Protein AF-A0A8J8DDX5-F1 (afdb_monomer)

pLDDT: mean 72.65, std 16.4, range [27.31, 94.81]

Nearest PDB structures (foldseek):
  7a0g-assembly1_III  TM=1.470E-01  e=1.254E+00  Serratia marcescens
  7a0g-assembly1_DDD  TM=1.314E-01  e=1.254E+00  Serratia marcescens
  9g2k-assembly1_B  TM=1.824E-01  e=5.212E+00  Mycolicibacterium thermoresistibile ATCC 19527

Foldseek 3Di:
DDDDVVVLVLLLVLVVLVVVLVCLQPVDPVPPQSVVLSCLLPDPPNPHSQVSCVVSVRDCPVSVVVNVVSVVVPPDDDDADDQDDLVNLLVVQLVSCVVVVNPNLVSLQQSSLLSLLVNLLRNLVNQLRPPVQVVQQFAFLVVLVLVLLLLVLLLQLLVLLLVCLVVAVVVVRLDQRDLVSGDPVSSVSNVVRPPCVSVSSVSLSVCCNVVVAPSVRSSVSSVLSNVLSVLVNVLSCCQNVPVVQWDAGPDAPDPSRGIGRGSVSSVVSSVVSCVSSVNSSD

Sequence (282 aa):
MYVDDNVKKTIREALEKSIKIADKLIPDVSSVRHLDATSRAIANDAEDPFQILRNAGIDIEPELEEFRQFLAGISGKKIEPKKPKFPETKKAVEEELRKAGIPEEKVKVVAPRLATAVWLDKWFENAVKSYTYKKLGGVPLDEIKNLRNMILAKKHLLENAAKVMEEHWTRNNHVKIGERHVEGKMLPLVREHTPEMFEDLENIRKAVKEGKMSVEEALLRLHAELFVISKALESIGELTGTPEYLAPNPRPLGVSDRYVVTLDKVRKIHEKLRGTLRIYLR

Solvent-accessible surface area (backbone atoms only — not comparable to full-atom values): 15550 Å² total; per-residue (Å²): 133,83,80,54,68,66,59,54,52,50,51,50,56,46,50,57,48,27,48,56,43,53,49,44,54,49,78,46,90,84,38,65,64,37,54,50,27,40,51,47,30,71,36,99,79,45,91,54,32,66,60,40,25,45,76,58,74,34,78,51,65,70,53,50,49,58,46,49,58,53,56,65,73,65,73,80,83,88,88,88,76,71,88,70,48,61,72,61,38,24,52,54,41,36,52,52,37,50,75,69,68,46,55,69,78,53,34,58,52,49,21,61,51,51,19,51,47,52,37,52,54,46,42,46,51,31,54,68,66,29,67,67,28,60,75,45,56,11,45,48,42,53,60,53,49,50,53,45,50,39,42,49,28,50,40,54,54,49,55,41,46,46,50,50,40,65,73,28,33,75,73,76,41,80,71,85,73,53,74,92,67,47,57,79,88,50,41,66,50,26,60,74,60,41,60,66,52,48,57,44,51,48,46,43,50,50,34,37,76,70,69,76,38,52,63,66,56,53,44,50,56,49,52,52,42,44,49,55,40,50,54,49,46,54,51,48,44,51,58,75,70,38,74,89,41,52,41,73,32,84,75,53,89,47,88,76,36,48,33,13,31,28,45,67,56,54,46,54,44,40,57,59,48,44,61,61,42,41,68,71,76,71

Secondary structure (DSSP, 8-state):
-PPPHHHHHHHHHHHHHHHHHHHHH-S-TT-HHHHHHHHHHTSTT-S-HHHHHHHTT---HHHHHHHHHHHHHH-------PPPPHHHHHHHHHHHHHHTT--HHHHHHHHHHHHHHHHHHHHHHHHHH-HHHHHHTEEEHHHHHHHHHHHHHHHHHHHHHHHHHHHHGGGT--PPP-GGGS-TTTHHHHHHH-TTHHHHHHHHHHHHHTTSS-HHHHHHHHHHHHHHHHHHHHHHHHHHH-GGGEEE-SS-SSSTTSEEEEHHHHHHHHHHHHHHHHHHH-

Structure (mmCIF, N/CA/C/O backbone):
data_AF-A0A8J8DDX5-F1
#
_entry.id   AF-A0A8J8DDX5-F1
#
loop_
_atom_site.group_PDB
_atom_site.id
_atom_site.type_symbol
_atom_site.label_atom_id
_atom_site.label_alt_id
_atom_site.label_comp_id
_atom_site.label_asym_id
_atom_site.label_entity_id
_atom_site.label_seq_id
_atom_site.pdbx_PDB_ins_code
_atom_site.Cartn_x
_atom_site.Cartn_y
_atom_site.Cartn_z
_atom_site.occupancy
_atom_site.B_iso_or_equiv
_atom_site.auth_seq_id
_atom_site.auth_comp_id
_atom_site.auth_asym_id
_atom_site.auth_atom_id
_atom_site.pdbx_PDB_model_num
ATOM 1 N N . MET A 1 1 ? -17.069 14.668 -16.816 1.00 28.38 1 MET A N 1
ATOM 2 C CA . MET A 1 1 ? -17.035 13.351 -17.489 1.00 28.38 1 MET A CA 1
ATOM 3 C C . MET A 1 1 ? -17.845 12.407 -16.627 1.00 28.38 1 MET A C 1
ATOM 5 O O . MET A 1 1 ? -17.449 12.177 -15.493 1.00 28.38 1 MET A O 1
ATOM 9 N N . TYR A 1 2 ? -19.010 11.973 -17.105 1.00 29.47 2 TYR A N 1
ATOM 10 C CA . TYR A 1 2 ? -19.829 10.986 -16.404 1.00 29.47 2 TYR A CA 1
ATOM 11 C C . TYR A 1 2 ? -19.065 9.659 -16.375 1.00 29.47 2 TYR A C 1
ATOM 13 O O . TYR A 1 2 ? -18.591 9.204 -17.414 1.00 29.47 2 TYR A O 1
ATOM 21 N N . VAL A 1 3 ? -18.897 9.074 -15.186 1.00 32.72 3 VAL A N 1
ATOM 22 C CA . VAL A 1 3 ? -18.471 7.674 -15.068 1.00 32.72 3 VAL A CA 1
ATOM 23 C C . VAL A 1 3 ? -19.576 6.836 -15.705 1.00 32.72 3 VAL A C 1
ATOM 25 O O . VAL A 1 3 ? -20.740 6.983 -15.328 1.00 32.72 3 VAL A O 1
ATOM 28 N N . ASP A 1 4 ? -19.195 6.032 -16.692 1.00 41.31 4 ASP A N 1
ATOM 29 C CA . ASP A 1 4 ? -20.057 5.123 -17.446 1.00 41.31 4 ASP A CA 1
ATOM 30 C C . ASP A 1 4 ? -20.833 4.198 -16.484 1.00 41.31 4 ASP A C 1
ATOM 32 O O . ASP A 1 4 ? -20.248 3.613 -15.567 1.00 41.31 4 ASP A O 1
ATOM 36 N N . ASP A 1 5 ? -22.154 4.086 -16.649 1.00 42.44 5 ASP A N 1
ATOM 37 C CA . ASP A 1 5 ? -23.018 3.281 -15.775 1.00 42.44 5 ASP A CA 1
ATOM 38 C C . ASP A 1 5 ? -22.686 1.779 -15.830 1.00 42.44 5 ASP A C 1
ATOM 40 O O . ASP A 1 5 ? -22.890 1.072 -14.839 1.00 42.44 5 ASP A O 1
ATOM 44 N N . ASN A 1 6 ? -22.063 1.298 -16.913 1.00 42.50 6 ASN A N 1
ATOM 45 C CA . ASN A 1 6 ? -21.529 -0.063 -16.974 1.00 42.50 6 ASN A CA 1
ATOM 46 C C . ASN A 1 6 ? -20.289 -0.237 -16.098 1.00 42.50 6 ASN A C 1
ATOM 48 O O . ASN A 1 6 ? -20.124 -1.292 -15.487 1.00 42.50 6 ASN A O 1
ATOM 52 N N . VAL A 1 7 ? -19.439 0.787 -15.975 1.00 39.94 7 VAL A N 1
ATOM 53 C CA . VAL A 1 7 ? -18.283 0.751 -15.064 1.00 39.94 7 VAL A CA 1
ATOM 54 C C . VAL A 1 7 ? -18.766 0.709 -13.614 1.00 39.94 7 VAL A C 1
ATOM 56 O O . VAL A 1 7 ? -18.248 -0.073 -12.822 1.00 39.94 7 VAL A O 1
ATOM 59 N N . LYS A 1 8 ? -19.818 1.464 -13.279 1.00 44.00 8 LYS A N 1
ATOM 60 C CA . LYS A 1 8 ? -20.440 1.447 -11.942 1.00 44.00 8 LYS A CA 1
ATOM 61 C C . LYS A 1 8 ? -21.061 0.093 -11.606 1.00 44.00 8 LYS A C 1
ATOM 63 O O . LYS A 1 8 ? -20.859 -0.419 -10.507 1.00 44.00 8 LYS A O 1
ATOM 68 N N . LYS A 1 9 ? -21.791 -0.503 -12.554 1.00 48.00 9 LYS A N 1
ATOM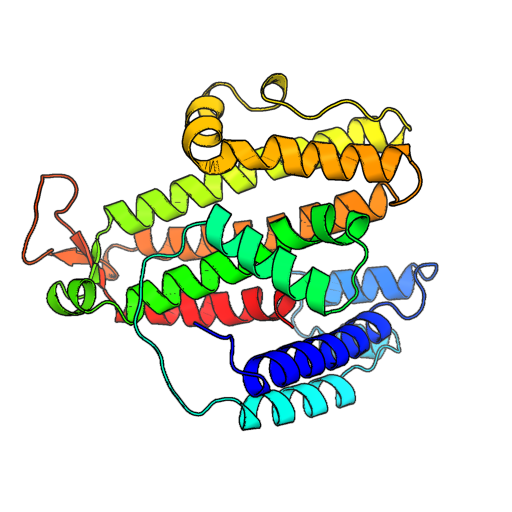 69 C CA . LYS A 1 9 ? -22.387 -1.835 -12.389 1.00 48.00 9 LYS A CA 1
ATOM 70 C C . LYS A 1 9 ? -21.311 -2.912 -12.229 1.00 48.00 9 LYS A C 1
ATOM 72 O O . LYS A 1 9 ? -21.400 -3.728 -11.322 1.00 48.00 9 LYS A O 1
ATOM 77 N N . THR A 1 10 ? -20.245 -2.826 -13.021 1.00 44.69 10 THR A N 1
ATOM 78 C CA . THR A 1 10 ? -19.091 -3.732 -12.950 1.00 44.69 10 THR A CA 1
ATOM 79 C C . THR A 1 10 ? -18.351 -3.624 -11.615 1.00 44.69 10 THR A C 1
ATOM 81 O O . THR A 1 10 ? -17.971 -4.636 -11.039 1.00 44.69 10 THR A O 1
ATOM 84 N N . ILE A 1 11 ? -18.159 -2.415 -11.080 1.00 43.62 11 ILE A N 1
ATOM 85 C CA . ILE A 1 11 ? -17.517 -2.224 -9.771 1.00 43.62 11 ILE A CA 1
ATOM 86 C C . ILE A 1 11 ? -18.402 -2.774 -8.646 1.00 43.62 11 ILE A C 1
ATOM 88 O O . ILE A 1 11 ? -17.895 -3.444 -7.749 1.00 43.62 11 ILE A O 1
ATOM 92 N N . ARG A 1 12 ? -19.720 -2.548 -8.702 1.00 48.06 12 ARG A N 1
ATOM 93 C CA . ARG A 1 12 ? -20.665 -3.100 -7.721 1.00 48.06 12 ARG A CA 1
ATOM 94 C C . ARG A 1 12 ? -20.684 -4.632 -7.745 1.00 48.06 12 ARG A C 1
ATOM 96 O O . ARG A 1 12 ? -20.537 -5.246 -6.697 1.00 48.06 12 ARG A O 1
ATOM 103 N N . GLU A 1 13 ? -20.791 -5.241 -8.924 1.00 52.44 13 GLU A N 1
ATOM 104 C CA . GLU A 1 13 ? -20.796 -6.704 -9.074 1.00 52.44 13 GLU A CA 1
ATOM 105 C C . GLU A 1 13 ? -19.441 -7.331 -8.692 1.00 52.44 13 GLU A C 1
ATOM 107 O O . GLU A 1 13 ? -19.408 -8.441 -8.162 1.00 52.44 13 GLU A O 1
ATOM 112 N N . ALA A 1 14 ? -18.325 -6.613 -8.886 1.00 49.72 14 ALA A N 1
ATOM 113 C CA . ALA A 1 14 ? -17.009 -7.037 -8.407 1.00 49.72 14 ALA A CA 1
ATOM 114 C C . ALA A 1 14 ? -16.943 -7.074 -6.874 1.00 49.72 14 ALA A C 1
ATOM 116 O O . ALA A 1 14 ? -16.511 -8.079 -6.313 1.00 49.72 14 ALA A O 1
ATOM 117 N N . LEU A 1 15 ? -17.402 -5.999 -6.221 1.00 45.94 15 LEU A N 1
ATOM 118 C CA . LEU A 1 15 ? -17.420 -5.862 -4.762 1.00 45.94 15 LEU A CA 1
ATOM 119 C C . LEU A 1 15 ? -18.362 -6.874 -4.099 1.00 45.94 15 LEU A C 1
ATOM 121 O O . LEU A 1 15 ? -18.036 -7.454 -3.072 1.00 45.94 15 LEU A O 1
ATOM 125 N N . GLU A 1 16 ? -19.529 -7.127 -4.686 1.00 59.12 16 GLU A N 1
ATOM 126 C CA . GLU A 1 16 ? -20.459 -8.132 -4.161 1.00 59.12 16 GLU A CA 1
ATOM 127 C C . GLU A 1 16 ? -19.871 -9.547 -4.232 1.00 59.12 16 GLU A C 1
ATOM 129 O O . GLU A 1 16 ? -20.043 -10.341 -3.306 1.00 59.12 16 GLU A O 1
ATOM 134 N N . LYS A 1 17 ? -19.149 -9.876 -5.308 1.00 59.16 17 LYS A N 1
ATOM 135 C CA . LYS A 1 17 ? -18.510 -11.190 -5.459 1.00 59.16 17 LYS A CA 1
ATOM 136 C C . LYS A 1 17 ? -17.306 -11.365 -4.536 1.00 59.16 17 LYS A C 1
ATOM 138 O O . LYS A 1 17 ? -17.066 -12.478 -4.079 1.00 59.16 17 LYS A O 1
ATOM 143 N N . SER A 1 18 ? -16.574 -10.301 -4.223 1.00 48.16 18 SER A N 1
ATOM 144 C CA . SER A 1 18 ? -15.456 -10.389 -3.288 1.00 48.16 18 SER A CA 1
ATOM 145 C C . SER A 1 18 ? -15.864 -10.417 -1.826 1.00 48.16 18 SER A C 1
ATOM 147 O O . SER A 1 18 ? -15.253 -11.148 -1.050 1.00 48.16 18 SER A O 1
ATOM 149 N N . ILE A 1 19 ? -16.944 -9.722 -1.461 1.00 56.84 19 ILE A N 1
ATOM 150 C CA . ILE A 1 19 ? -17.540 -9.835 -0.126 1.00 56.84 19 ILE A CA 1
ATOM 151 C C . ILE A 1 19 ? -17.931 -11.292 0.159 1.00 56.84 19 ILE A C 1
ATOM 153 O O . ILE A 1 19 ? -17.585 -11.810 1.213 1.00 56.84 19 ILE A O 1
ATOM 157 N N . LYS A 1 20 ? -18.514 -12.009 -0.812 1.00 68.62 20 LYS A N 1
ATOM 158 C CA . LYS A 1 20 ? -18.819 -13.446 -0.663 1.00 68.62 20 LYS A CA 1
ATOM 159 C C . LYS A 1 20 ? -17.582 -14.310 -0.391 1.00 68.62 20 LYS A C 1
ATOM 161 O O . LYS A 1 20 ? -17.656 -15.260 0.384 1.00 68.62 20 LYS A O 1
ATOM 166 N N . ILE A 1 21 ? -16.447 -13.988 -1.014 1.00 66.06 21 ILE A N 1
ATOM 167 C CA . ILE A 1 21 ? -15.178 -14.692 -0.775 1.00 66.06 21 ILE A CA 1
ATOM 168 C C . ILE A 1 21 ? -14.664 -14.379 0.638 1.00 66.06 21 ILE A C 1
ATOM 170 O O . ILE A 1 21 ? -14.248 -15.289 1.351 1.00 66.06 21 ILE A O 1
ATOM 174 N N . ALA A 1 22 ? -14.723 -13.114 1.062 1.00 58.97 22 ALA A N 1
ATOM 175 C CA . ALA A 1 22 ? -14.304 -12.689 2.397 1.00 58.97 22 ALA A CA 1
ATOM 176 C C . ALA A 1 22 ? -15.163 -13.316 3.510 1.00 58.97 22 ALA A C 1
ATOM 178 O O . ALA A 1 22 ? -14.615 -13.807 4.497 1.00 58.97 22 ALA A O 1
ATOM 179 N N . ASP A 1 23 ? -16.481 -13.381 3.318 1.00 71.00 23 ASP A N 1
ATOM 180 C CA . ASP A 1 23 ? -17.416 -14.009 4.258 1.00 71.00 23 ASP A CA 1
ATOM 181 C C . ASP A 1 23 ? -17.150 -15.517 4.400 1.00 71.00 23 ASP A C 1
ATOM 183 O O . ASP A 1 23 ? -17.237 -16.074 5.493 1.00 71.00 23 ASP A O 1
ATOM 187 N N . LYS A 1 24 ? -16.755 -16.191 3.311 1.00 72.44 24 LYS A N 1
ATOM 188 C CA . LYS A 1 24 ? -16.343 -17.602 3.350 1.00 72.44 24 LYS A CA 1
ATOM 189 C C . LYS A 1 24 ? -14.977 -17.811 3.998 1.00 72.44 24 LYS A C 1
ATOM 191 O O . LYS A 1 24 ? -14.776 -18.839 4.633 1.00 72.44 24 LYS A O 1
ATOM 196 N N . LEU A 1 25 ? -14.045 -16.870 3.840 1.00 66.31 25 LEU A N 1
ATOM 197 C CA . LEU A 1 25 ? -12.713 -16.941 4.450 1.00 66.31 25 LEU A CA 1
ATOM 198 C C . LEU A 1 25 ? -12.761 -16.826 5.975 1.00 66.31 25 LEU A C 1
ATOM 200 O O . LEU A 1 25 ? -11.872 -17.334 6.654 1.00 66.31 25 LEU A O 1
ATOM 204 N N . ILE A 1 26 ? -13.774 -16.164 6.530 1.00 65.00 26 ILE A N 1
ATOM 205 C CA . ILE A 1 26 ? -13.939 -16.030 7.979 1.00 65.00 26 ILE A CA 1
ATOM 206 C C . ILE A 1 26 ? -15.410 -16.286 8.327 1.00 65.00 26 ILE A C 1
ATOM 208 O O . ILE A 1 26 ? -16.142 -15.358 8.667 1.00 65.00 26 ILE A O 1
ATOM 212 N N . PRO A 1 27 ? -15.856 -17.553 8.257 1.00 59.31 27 PRO A N 1
ATOM 213 C CA . PRO A 1 27 ? -17.265 -17.892 8.435 1.00 59.31 27 PRO A CA 1
ATOM 214 C C . PRO A 1 27 ? -17.721 -17.715 9.890 1.00 59.31 27 PRO A C 1
ATOM 216 O O . PRO A 1 27 ? -18.907 -17.546 10.153 1.00 59.31 27 PRO A O 1
ATOM 219 N N . ASP A 1 28 ? -16.776 -17.736 10.837 1.00 64.06 28 ASP A N 1
ATOM 220 C CA . ASP A 1 28 ? -17.011 -17.441 12.247 1.00 64.06 28 ASP A CA 1
ATOM 221 C C . ASP A 1 28 ? -15.745 -16.842 12.877 1.00 64.06 28 ASP A C 1
ATOM 223 O O . ASP A 1 28 ? -14.724 -17.519 13.022 1.00 64.06 28 ASP A O 1
ATOM 227 N N . VAL A 1 29 ? -15.829 -15.568 13.266 1.00 56.84 29 VAL A N 1
ATOM 228 C CA . VAL A 1 29 ? -14.748 -14.803 13.912 1.00 56.84 29 VAL A CA 1
ATOM 229 C C . VAL A 1 29 ? -14.414 -15.292 15.325 1.00 56.84 29 VAL A C 1
ATOM 231 O O . VAL A 1 29 ? -13.373 -14.926 15.862 1.00 56.84 29 VAL A O 1
ATOM 234 N N . SER A 1 30 ? -15.265 -16.118 15.938 1.00 52.06 30 SER A N 1
ATOM 235 C CA . SER A 1 30 ? -14.991 -16.738 17.240 1.00 52.06 30 SER A CA 1
ATOM 236 C C . SER A 1 30 ? -14.181 -18.037 17.123 1.00 52.06 30 SER A C 1
ATOM 238 O O . SER A 1 30 ? -13.588 -18.502 18.100 1.00 52.06 30 SER A O 1
ATOM 240 N N . SER A 1 31 ? -14.080 -18.600 15.914 1.00 62.03 31 SER A N 1
ATOM 241 C CA . SER A 1 31 ? -13.293 -19.799 15.644 1.00 62.03 31 SER A CA 1
ATOM 242 C C . SER A 1 31 ? -11.831 -19.438 15.399 1.00 62.03 31 SER A C 1
ATOM 244 O O . SER A 1 31 ? -11.416 -19.100 14.287 1.00 62.03 31 SER A O 1
ATOM 246 N N . VAL A 1 32 ? -11.016 -19.599 16.444 1.00 65.94 32 VAL A N 1
ATOM 247 C CA . VAL A 1 32 ? -9.548 -19.483 16.370 1.00 65.94 32 VAL A CA 1
ATOM 248 C C . VAL A 1 32 ? -8.977 -20.366 15.254 1.00 65.94 32 VAL A C 1
ATOM 250 O O . VAL A 1 32 ? -8.030 -19.973 14.583 1.00 65.94 32 VAL A O 1
ATOM 253 N N . ARG A 1 33 ? -9.596 -21.527 14.993 1.00 71.06 33 ARG A N 1
ATOM 254 C CA . ARG A 1 33 ? -9.205 -22.439 13.909 1.00 71.06 33 ARG A CA 1
ATOM 255 C C . ARG A 1 33 ? -9.393 -21.817 12.523 1.00 71.06 33 ARG A C 1
ATOM 257 O O . ARG A 1 33 ? -8.523 -21.992 11.677 1.00 71.06 33 ARG A O 1
ATOM 264 N N . HIS A 1 34 ? -10.503 -21.120 12.280 1.00 70.75 34 HIS A N 1
ATOM 265 C CA . HIS A 1 34 ? -10.753 -20.475 10.986 1.00 70.75 34 HIS A CA 1
ATOM 266 C C . HIS A 1 34 ? -9.845 -19.259 10.790 1.00 70.75 34 HIS A C 1
ATOM 268 O O . HIS A 1 34 ? -9.289 -19.083 9.712 1.00 70.75 34 HIS A O 1
ATOM 274 N N . LEU A 1 35 ? -9.616 -18.470 11.842 1.00 62.75 35 LEU A N 1
ATOM 275 C CA . LEU A 1 35 ? -8.709 -17.322 11.786 1.00 62.75 35 LEU A CA 1
ATOM 276 C C . LEU A 1 35 ? -7.248 -17.734 11.565 1.00 62.75 35 LEU A C 1
ATOM 278 O O . LEU A 1 35 ? -6.566 -17.126 10.745 1.00 62.75 35 LEU A O 1
ATOM 282 N N . ASP A 1 36 ? -6.775 -18.776 12.250 1.00 67.25 36 ASP A N 1
ATOM 283 C CA . ASP A 1 36 ? -5.420 -19.310 12.078 1.00 67.25 36 ASP A CA 1
ATOM 284 C C . ASP A 1 36 ? -5.235 -19.933 10.687 1.00 67.25 36 ASP A C 1
ATOM 286 O O . ASP A 1 36 ? -4.246 -19.656 10.014 1.00 67.25 36 ASP A O 1
ATOM 290 N N . ALA A 1 37 ? -6.214 -20.702 10.200 1.00 68.81 37 ALA A N 1
ATOM 291 C CA . ALA A 1 37 ? -6.166 -21.266 8.853 1.00 68.81 37 ALA A CA 1
ATOM 292 C C . ALA A 1 37 ? -6.153 -20.183 7.769 1.00 68.81 37 ALA A C 1
ATOM 294 O O . ALA A 1 37 ? -5.344 -20.251 6.848 1.00 68.81 37 ALA A O 1
ATOM 295 N N . THR A 1 38 ? -6.990 -19.156 7.903 1.00 68.94 38 THR A N 1
ATOM 296 C CA . THR A 1 38 ? -7.021 -18.030 6.967 1.00 68.94 38 THR A CA 1
ATOM 297 C C . THR A 1 38 ? -5.738 -17.213 7.038 1.00 68.94 38 THR A C 1
ATOM 299 O O . THR A 1 38 ? -5.175 -16.907 5.993 1.00 68.94 38 THR A O 1
ATOM 302 N N . SER A 1 39 ? -5.214 -16.947 8.239 1.00 64.62 39 SER A N 1
ATOM 303 C CA . SER A 1 39 ? -3.924 -16.276 8.455 1.00 64.62 39 SER A CA 1
ATOM 304 C C . SER A 1 39 ? -2.757 -17.037 7.816 1.00 64.62 39 SER A C 1
ATOM 306 O O . SER A 1 39 ? -1.933 -16.445 7.123 1.00 64.62 39 SER A O 1
ATOM 308 N N . ARG A 1 40 ? -2.714 -18.365 7.973 1.00 65.25 40 ARG A N 1
ATOM 309 C CA . ARG A 1 40 ? -1.698 -19.217 7.341 1.00 65.25 40 ARG A CA 1
ATOM 310 C C . ARG A 1 40 ? -1.871 -19.298 5.835 1.00 65.25 40 ARG A C 1
ATOM 312 O O . ARG A 1 40 ? -0.881 -19.259 5.128 1.00 65.25 40 ARG A O 1
ATOM 319 N N . ALA A 1 41 ? -3.099 -19.374 5.331 1.00 64.44 41 ALA A N 1
ATOM 320 C CA . ALA A 1 41 ? -3.353 -19.413 3.894 1.00 64.44 41 ALA A CA 1
ATOM 321 C C . ALA A 1 41 ? -2.944 -18.109 3.188 1.00 64.44 41 ALA A C 1
ATOM 323 O O . ALA A 1 41 ? -2.523 -18.142 2.036 1.00 64.44 41 ALA A O 1
ATOM 324 N N . ILE A 1 42 ? -3.037 -16.962 3.869 1.00 58.16 42 ILE A N 1
ATOM 325 C CA . ILE A 1 42 ? -2.587 -15.662 3.341 1.00 58.16 42 ILE A CA 1
ATOM 326 C C . ILE A 1 42 ? -1.131 -15.330 3.709 1.00 58.16 42 ILE A C 1
ATOM 328 O O . ILE A 1 42 ? -0.614 -14.300 3.265 1.00 58.16 42 ILE A O 1
ATOM 332 N N . ALA A 1 43 ? -0.469 -16.176 4.507 1.00 59.19 43 ALA A N 1
ATOM 333 C CA . ALA A 1 43 ? 0.928 -16.008 4.877 1.00 59.19 43 ALA A CA 1
ATOM 334 C C . ALA A 1 43 ? 1.841 -16.180 3.657 1.00 59.19 43 ALA A C 1
ATOM 336 O O . ALA A 1 43 ? 1.561 -16.905 2.704 1.00 59.19 43 ALA A O 1
ATOM 337 N N . ASN A 1 44 ? 2.955 -15.455 3.681 1.00 37.88 44 ASN A N 1
ATOM 338 C CA . ASN A 1 44 ? 3.813 -15.229 2.520 1.00 37.88 44 ASN A CA 1
ATOM 339 C C . ASN A 1 44 ? 4.674 -16.456 2.126 1.00 37.88 44 ASN A C 1
ATOM 341 O O . ASN A 1 44 ? 5.422 -16.385 1.153 1.00 37.88 44 ASN A O 1
ATOM 345 N N . ASP A 1 45 ? 4.581 -17.543 2.888 1.00 53.47 45 ASP A N 1
ATOM 346 C CA . ASP A 1 45 ? 5.289 -18.821 2.763 1.00 53.47 45 ASP A CA 1
ATOM 347 C C . ASP A 1 45 ? 4.339 -20.025 2.603 1.00 53.47 45 ASP A C 1
ATOM 349 O O . ASP A 1 45 ? 4.784 -21.172 2.604 1.00 53.47 45 ASP A O 1
ATOM 353 N N . ALA A 1 46 ? 3.035 -19.787 2.438 1.00 60.31 46 ALA A N 1
ATOM 354 C CA . ALA A 1 46 ? 2.064 -20.850 2.225 1.00 60.31 46 ALA A CA 1
ATOM 355 C C . ALA A 1 46 ? 2.280 -21.536 0.866 1.00 60.31 46 ALA A C 1
ATOM 357 O O . ALA A 1 46 ? 1.989 -20.959 -0.182 1.00 60.31 46 ALA A O 1
ATOM 358 N N . GLU A 1 47 ? 2.765 -22.782 0.887 1.00 62.53 47 GLU A N 1
ATOM 359 C CA . GLU A 1 47 ? 2.972 -23.588 -0.326 1.00 62.53 47 GLU A CA 1
ATOM 360 C C . GLU A 1 47 ? 1.656 -23.889 -1.060 1.00 62.53 47 GLU A C 1
ATOM 362 O O . GLU A 1 47 ? 1.607 -23.805 -2.286 1.00 62.53 47 GLU A O 1
ATOM 367 N N . ASP A 1 48 ? 0.578 -24.183 -0.319 1.00 78.44 48 ASP A N 1
ATOM 368 C CA . ASP A 1 48 ? -0.770 -24.348 -0.875 1.00 78.44 48 ASP A CA 1
ATOM 369 C C . ASP A 1 48 ? -1.851 -23.723 0.036 1.00 78.44 48 ASP A C 1
ATOM 371 O O . ASP A 1 48 ? -2.428 -24.387 0.909 1.00 78.44 48 ASP A O 1
ATOM 375 N N . PRO A 1 49 ? -2.165 -22.434 -0.184 1.00 71.81 49 PRO A N 1
ATOM 376 C CA . PRO A 1 49 ? -3.231 -21.714 0.508 1.00 71.81 49 PRO A CA 1
ATOM 377 C C . PRO A 1 49 ? -4.598 -22.404 0.449 1.00 71.81 49 PRO A C 1
ATOM 379 O O . PRO A 1 49 ? -5.356 -22.364 1.417 1.00 71.81 49 PRO A O 1
ATOM 382 N N . PHE A 1 50 ? -4.933 -23.052 -0.671 1.00 75.31 50 PHE A N 1
ATOM 383 C CA . PHE A 1 50 ? -6.245 -23.672 -0.870 1.00 75.31 50 PHE A CA 1
ATOM 384 C C . PHE A 1 50 ? -6.377 -24.965 -0.085 1.00 75.31 50 PHE A C 1
ATOM 386 O O . PHE A 1 50 ? -7.441 -25.265 0.457 1.00 75.31 50 PHE A O 1
ATOM 393 N N . GLN A 1 51 ? -5.293 -25.728 0.018 1.00 77.69 51 GLN A N 1
ATOM 394 C CA . GLN A 1 51 ? -5.269 -26.906 0.869 1.00 77.69 51 GLN A CA 1
ATOM 395 C C . GLN A 1 51 ? -5.393 -26.537 2.354 1.00 77.69 51 GLN A C 1
ATOM 397 O O . GLN A 1 51 ? -6.140 -27.193 3.080 1.00 77.69 51 GLN A O 1
ATOM 402 N N . ILE A 1 52 ? -4.751 -25.450 2.794 1.00 78.88 52 ILE A N 1
ATOM 403 C CA . ILE A 1 52 ? -4.868 -24.940 4.171 1.00 78.88 52 ILE A CA 1
ATOM 404 C C . ILE A 1 52 ? -6.322 -24.556 4.500 1.00 78.88 52 ILE A C 1
ATOM 406 O O . ILE A 1 52 ? -6.838 -24.962 5.544 1.00 78.88 52 ILE A O 1
ATOM 410 N N . LEU A 1 53 ? -7.002 -23.840 3.599 1.00 78.44 53 LEU A N 1
ATOM 411 C CA . LEU A 1 53 ? -8.403 -23.437 3.775 1.00 78.44 53 LEU A CA 1
ATOM 412 C C . LEU A 1 53 ? -9.358 -24.642 3.762 1.00 78.44 53 LEU A C 1
ATOM 414 O O . LEU A 1 53 ? -10.173 -24.788 4.676 1.00 78.44 53 LEU A O 1
ATOM 418 N N . ARG A 1 54 ? -9.199 -25.577 2.814 1.00 83.38 54 ARG A N 1
ATOM 419 C CA . ARG A 1 54 ? -10.027 -26.796 2.743 1.00 83.38 54 ARG A CA 1
ATOM 420 C C . ARG A 1 54 ? -9.888 -27.670 3.990 1.00 83.38 54 ARG A C 1
ATOM 422 O O . ARG A 1 54 ? -10.889 -28.171 4.498 1.00 83.38 54 ARG A O 1
ATOM 429 N N . ASN A 1 55 ? -8.683 -27.784 4.551 1.00 81.62 55 ASN A N 1
ATOM 430 C CA . ASN A 1 55 ? -8.442 -28.508 5.809 1.00 81.62 55 ASN A CA 1
ATOM 431 C C . ASN A 1 55 ? -9.151 -27.866 7.020 1.00 81.62 55 ASN A C 1
ATOM 433 O O . ASN A 1 55 ? -9.415 -28.525 8.034 1.00 81.62 55 ASN A O 1
ATOM 437 N N . ALA A 1 56 ? -9.478 -26.579 6.926 1.00 77.94 56 ALA A N 1
ATOM 438 C CA . ALA A 1 56 ? -10.267 -25.854 7.913 1.00 77.94 56 ALA A CA 1
ATOM 439 C C . ALA A 1 56 ? -11.776 -25.856 7.615 1.00 77.94 56 ALA A C 1
ATOM 441 O O . ALA A 1 56 ? -12.525 -25.238 8.361 1.00 77.94 56 ALA A O 1
ATOM 442 N N . GLY A 1 57 ? -12.229 -26.567 6.575 1.00 79.88 57 GLY A N 1
ATOM 443 C CA . GLY A 1 57 ? -13.630 -26.577 6.142 1.00 79.88 57 GLY A CA 1
ATOM 444 C C . GLY A 1 57 ? -14.045 -25.320 5.373 1.00 79.88 57 GLY A C 1
ATOM 445 O O . GLY A 1 57 ? -15.235 -25.096 5.168 1.00 79.88 57 GLY A O 1
ATOM 446 N N . ILE A 1 58 ? -13.077 -24.503 4.952 1.00 77.62 58 ILE A N 1
ATOM 447 C CA . ILE A 1 58 ? -13.294 -23.280 4.187 1.00 77.62 58 ILE A CA 1
ATOM 448 C C . ILE A 1 58 ? -13.097 -23.608 2.707 1.00 77.62 58 ILE A C 1
ATOM 450 O O . ILE A 1 58 ? -11.971 -23.769 2.236 1.00 77.62 58 ILE A O 1
ATOM 454 N N . ASP A 1 59 ? -14.204 -23.713 1.976 1.00 83.12 59 ASP A N 1
ATOM 455 C CA . ASP A 1 59 ? -14.197 -23.839 0.520 1.00 83.12 59 ASP A CA 1
ATOM 456 C C . ASP A 1 59 ? -14.674 -22.534 -0.132 1.00 83.12 59 ASP A C 1
ATOM 458 O O . ASP A 1 59 ? -15.803 -22.078 0.097 1.00 83.12 59 ASP A O 1
ATOM 462 N N . ILE A 1 60 ? -13.768 -21.940 -0.910 1.00 71.25 60 ILE A N 1
ATOM 463 C CA . ILE A 1 60 ? -13.934 -20.683 -1.656 1.00 71.25 60 ILE A CA 1
ATOM 464 C C . ILE A 1 60 ? -13.739 -20.875 -3.164 1.00 71.25 60 ILE A C 1
ATOM 466 O O . ILE A 1 60 ? -13.756 -19.907 -3.925 1.00 71.25 60 ILE A O 1
ATOM 470 N N . GLU A 1 61 ? -13.453 -22.102 -3.601 1.00 74.06 61 GLU A N 1
ATOM 471 C CA . GLU A 1 61 ? -13.114 -22.414 -4.988 1.00 74.06 61 GLU A CA 1
ATOM 472 C C . GLU A 1 61 ? -14.274 -22.095 -5.958 1.00 74.06 61 GLU A C 1
ATOM 474 O O . GLU A 1 61 ? -14.008 -21.481 -6.998 1.00 74.06 61 GLU A O 1
ATOM 479 N N . PRO A 1 62 ? -15.554 -22.361 -5.611 1.00 73.06 62 PRO A N 1
ATOM 480 C CA . PRO A 1 62 ? -16.700 -21.954 -6.427 1.00 73.06 62 PRO A CA 1
ATOM 481 C C . PRO A 1 62 ? -16.844 -20.431 -6.574 1.00 73.06 62 PRO A C 1
ATOM 483 O O . PRO A 1 62 ? -17.028 -19.930 -7.684 1.00 73.06 62 PRO A O 1
ATOM 486 N N . GLU A 1 63 ? -16.722 -19.674 -5.481 1.00 72.19 63 GLU A N 1
ATOM 487 C CA . GLU A 1 63 ? -16.846 -18.211 -5.486 1.00 72.19 63 GLU A CA 1
ATOM 488 C C . GLU A 1 63 ? -15.687 -17.549 -6.241 1.00 72.19 63 GLU A C 1
ATOM 490 O O . GLU A 1 63 ? -15.866 -16.550 -6.944 1.00 72.19 63 GLU A O 1
ATOM 495 N N . LEU A 1 64 ? -14.491 -18.134 -6.152 1.00 55.34 64 LEU A N 1
ATOM 496 C CA . LEU A 1 64 ? -13.334 -17.696 -6.923 1.00 55.34 64 LEU A CA 1
ATOM 497 C C . LEU A 1 64 ? -13.489 -17.963 -8.418 1.00 55.34 64 LEU A C 1
ATOM 499 O O . LEU A 1 64 ? -13.047 -17.133 -9.215 1.00 55.34 64 LEU A O 1
ATOM 503 N N . GLU A 1 65 ? -14.090 -19.083 -8.812 1.00 62.97 65 GLU A N 1
ATOM 504 C CA . GLU A 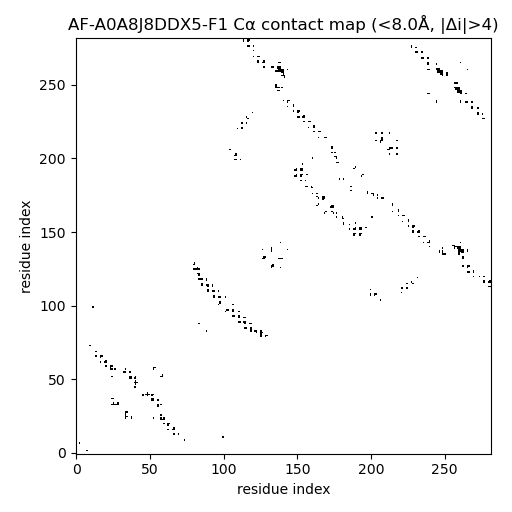1 65 ? -14.348 -19.397 -10.218 1.00 62.97 65 GLU A CA 1
ATOM 505 C C . GLU A 1 65 ? -15.438 -18.484 -10.807 1.00 62.97 65 GLU A C 1
ATOM 507 O O . GLU A 1 65 ? -15.248 -17.903 -11.879 1.00 62.97 65 GLU A O 1
ATOM 512 N N . GLU A 1 66 ? -16.514 -18.224 -10.056 1.00 54.06 66 GLU A N 1
ATOM 513 C CA . GLU A 1 66 ? -17.548 -17.241 -10.416 1.00 54.06 66 GLU A CA 1
ATOM 514 C C . GLU A 1 66 ? -16.945 -15.837 -10.614 1.00 54.06 66 GLU A C 1
ATOM 516 O O . GLU A 1 66 ? -17.301 -15.092 -11.536 1.00 54.06 66 GLU A O 1
ATOM 521 N N . PHE A 1 67 ? -15.981 -15.476 -9.767 1.00 51.38 67 PHE A N 1
ATOM 522 C CA . PHE A 1 67 ? -15.271 -14.210 -9.855 1.00 51.38 67 PHE A CA 1
ATOM 523 C C . PHE A 1 67 ? -14.273 -14.159 -11.030 1.00 51.38 67 PHE A C 1
ATOM 525 O O . PHE A 1 67 ? -14.124 -13.121 -11.679 1.00 51.38 67 PHE A O 1
ATOM 532 N N . ARG A 1 68 ? -13.616 -15.276 -11.377 1.00 48.88 68 ARG A N 1
ATOM 533 C CA . ARG A 1 68 ? -12.722 -15.378 -12.549 1.00 48.88 68 ARG A CA 1
ATOM 534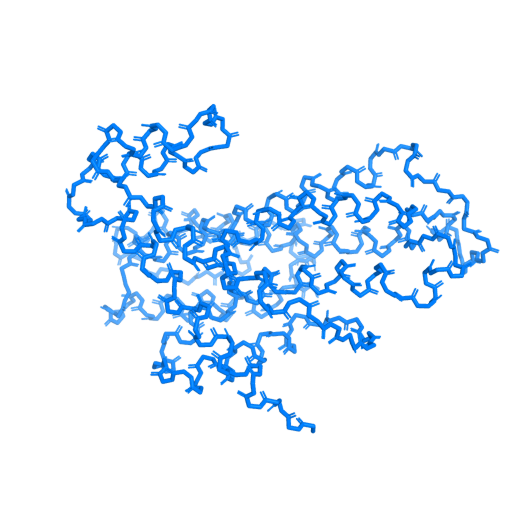 C C . ARG A 1 68 ? -13.473 -15.195 -13.865 1.00 48.88 68 ARG A C 1
ATOM 536 O O . ARG A 1 68 ? -13.012 -14.437 -14.721 1.00 48.88 68 ARG A O 1
ATOM 543 N N . GLN A 1 69 ? -14.627 -15.840 -14.012 1.00 49.31 69 GLN A N 1
ATOM 544 C CA . GLN A 1 69 ? -15.466 -15.733 -15.210 1.00 49.31 69 GLN A CA 1
ATOM 545 C C . GLN A 1 69 ? -16.014 -14.314 -15.388 1.00 49.31 69 GLN A C 1
ATOM 547 O O . GLN A 1 69 ? -16.010 -13.770 -16.494 1.00 49.31 69 GLN A O 1
ATOM 552 N N . PHE A 1 70 ? -16.378 -13.670 -14.280 1.00 52.28 70 PHE A N 1
ATOM 553 C CA . PHE A 1 70 ? -16.765 -12.265 -14.259 1.00 52.28 70 PHE A CA 1
ATOM 554 C C . PHE A 1 70 ? -15.630 -11.335 -14.736 1.00 52.28 70 PHE A C 1
ATOM 556 O O . PHE A 1 70 ? -15.842 -10.500 -15.614 1.00 52.28 70 PHE A O 1
ATOM 563 N N . LEU A 1 71 ? -14.396 -11.525 -14.246 1.00 43.41 71 LEU A N 1
ATOM 564 C CA . LEU A 1 71 ? -13.230 -10.738 -14.675 1.00 43.41 71 LEU A CA 1
ATOM 565 C C . LEU A 1 71 ? -12.869 -10.920 -16.158 1.00 43.41 71 LEU A C 1
ATOM 567 O O . LEU A 1 71 ? -12.416 -9.966 -16.798 1.00 43.41 71 LEU A O 1
ATOM 571 N N . ALA A 1 72 ? -13.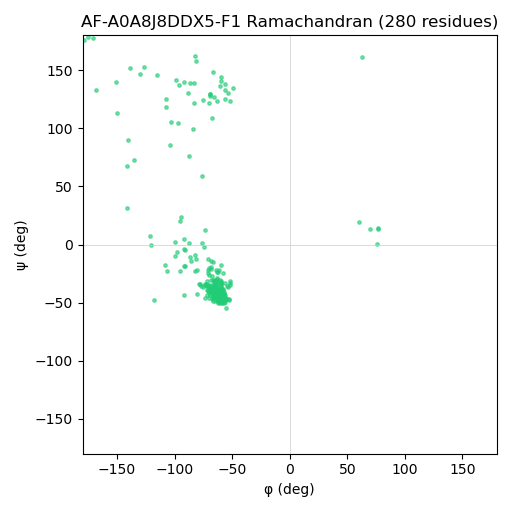068 -12.116 -16.714 1.00 49.53 72 ALA A N 1
ATOM 572 C CA . ALA A 1 72 ? -12.827 -12.386 -18.130 1.00 49.53 72 ALA A CA 1
ATOM 573 C C . ALA A 1 72 ? -13.775 -11.583 -19.045 1.00 49.53 72 ALA A C 1
ATOM 575 O O . ALA A 1 72 ? -13.342 -11.088 -20.089 1.00 49.53 72 ALA A O 1
ATOM 576 N N . GLY A 1 73 ? -15.025 -11.373 -18.617 1.00 42.41 73 GLY A N 1
ATOM 577 C CA . GLY A 1 73 ? -16.033 -10.599 -19.352 1.00 42.41 73 GLY A CA 1
ATOM 578 C C . GLY A 1 73 ? -15.760 -9.090 -19.442 1.00 42.41 73 GLY A C 1
ATOM 579 O O . GLY A 1 73 ? -16.281 -8.429 -20.336 1.00 42.41 73 GLY A O 1
ATOM 580 N N . ILE A 1 74 ? -14.917 -8.535 -18.565 1.00 41.16 74 ILE A N 1
ATOM 581 C CA . ILE A 1 74 ? -14.741 -7.076 -18.405 1.00 41.16 74 ILE A CA 1
ATOM 582 C C . ILE A 1 74 ? -13.618 -6.495 -19.291 1.00 41.16 74 ILE A C 1
ATOM 584 O O . ILE A 1 74 ? -13.565 -5.291 -19.531 1.00 41.16 74 ILE A O 1
ATOM 588 N N . SER A 1 75 ? -12.693 -7.307 -19.812 1.00 45.38 75 SER A N 1
ATOM 589 C CA . SER A 1 75 ? -11.378 -6.827 -20.298 1.00 45.38 75 SER A CA 1
ATOM 590 C C . SER A 1 75 ? -11.318 -6.031 -21.635 1.00 45.38 75 SER A C 1
ATOM 592 O O . SER A 1 75 ? -10.229 -5.767 -22.154 1.00 45.38 75 SER A O 1
ATOM 594 N N . GLY A 1 76 ? -12.432 -5.560 -22.205 1.00 45.94 76 GLY A N 1
ATOM 595 C CA . GLY A 1 76 ? -12.475 -4.916 -23.534 1.00 45.94 76 GLY A CA 1
ATOM 596 C C . GLY A 1 76 ? -12.213 -3.386 -23.634 1.00 45.94 76 GLY A C 1
ATOM 597 O O . GLY A 1 76 ? -13.153 -2.672 -23.948 1.00 45.94 76 GLY A O 1
ATOM 598 N N . LYS A 1 77 ? -10.941 -2.911 -23.531 1.00 36.28 77 LYS A N 1
ATOM 599 C CA . LYS A 1 77 ? -10.335 -1.573 -23.944 1.00 36.28 77 LYS A CA 1
ATOM 600 C C . LYS A 1 77 ? -10.835 -0.249 -23.269 1.00 36.28 77 LYS A C 1
ATOM 602 O O . LYS A 1 77 ? -11.969 -0.192 -22.841 1.00 36.28 77 LYS A O 1
ATOM 607 N N . LYS A 1 78 ? -10.172 0.946 -23.261 1.00 30.12 78 LYS A N 1
ATOM 608 C CA . LYS A 1 78 ? -8.780 1.512 -23.112 1.00 30.12 78 LYS A CA 1
ATOM 609 C C . LYS A 1 78 ? -8.897 3.075 -22.933 1.00 30.12 78 LYS A C 1
ATOM 611 O O . LYS A 1 78 ? -9.592 3.673 -23.742 1.00 30.12 78 LYS A O 1
ATOM 616 N N . ILE A 1 79 ? -8.217 3.751 -21.972 1.00 30.20 79 ILE A N 1
ATOM 617 C CA . ILE A 1 79 ? -8.187 5.249 -21.778 1.00 30.20 79 ILE A CA 1
ATOM 618 C C . ILE A 1 79 ? -6.753 5.775 -21.434 1.00 30.20 79 ILE A C 1
ATOM 620 O O . ILE A 1 79 ? -5.941 5.007 -20.906 1.00 30.20 79 ILE A O 1
ATOM 624 N N . GLU A 1 80 ? -6.432 7.041 -21.781 1.00 27.31 80 GLU A N 1
ATOM 625 C CA . GLU A 1 80 ? -5.124 7.758 -21.694 1.00 27.31 80 GLU A CA 1
ATOM 626 C C . GLU A 1 80 ? -4.735 8.354 -20.305 1.00 27.31 80 GLU A C 1
ATOM 628 O O . GLU A 1 80 ? -5.621 8.620 -19.492 1.00 27.31 80 GLU A O 1
ATOM 633 N N . PRO A 1 81 ? -3.428 8.607 -20.006 1.00 34.41 81 PRO A N 1
ATOM 634 C CA . PRO A 1 81 ? -2.930 8.731 -18.630 1.00 34.41 81 PRO A CA 1
ATOM 635 C C . PRO A 1 81 ? -2.571 10.167 -18.177 1.00 34.41 81 PRO A C 1
ATOM 637 O O . PRO A 1 81 ? -1.679 10.806 -18.734 1.00 34.41 81 PRO A O 1
ATOM 640 N N . LYS A 1 82 ? -3.154 10.629 -17.059 1.00 40.19 82 LYS A N 1
ATOM 641 C CA . LYS A 1 82 ? -2.530 11.611 -16.140 1.00 40.19 82 LYS A CA 1
ATOM 642 C C . LYS A 1 82 ? -1.922 10.852 -14.952 1.00 40.19 82 LYS A C 1
ATOM 644 O O . LYS A 1 82 ? -2.521 9.885 -14.488 1.00 40.19 82 LYS A O 1
ATOM 649 N N . LYS A 1 83 ? -0.746 11.260 -14.450 1.00 50.75 83 LYS A N 1
ATOM 650 C CA . LYS A 1 83 ? -0.136 10.647 -13.247 1.00 50.75 83 LYS A CA 1
ATOM 651 C C . LYS A 1 83 ? -1.137 10.723 -12.076 1.00 50.75 83 LYS A C 1
ATOM 653 O O . LYS A 1 83 ? -1.609 11.823 -11.793 1.00 50.75 83 LYS A O 1
ATOM 658 N N . PRO A 1 84 ? -1.478 9.605 -11.413 1.00 56.72 84 PRO A N 1
ATOM 659 C CA . PRO A 1 84 ? -2.488 9.612 -10.365 1.00 56.72 84 PRO A CA 1
ATOM 660 C C . PRO A 1 84 ? -1.910 10.241 -9.095 1.00 56.72 84 PRO A C 1
ATOM 662 O O . PRO A 1 84 ? -0.884 9.789 -8.581 1.00 56.72 84 PRO A O 1
ATOM 665 N N . LYS A 1 85 ? -2.569 11.278 -8.571 1.00 65.81 85 LYS A N 1
ATOM 666 C CA . LYS A 1 85 ? -2.272 11.803 -7.233 1.00 65.81 85 LYS A CA 1
ATOM 667 C C . LYS A 1 85 ? -3.079 11.027 -6.193 1.00 65.81 85 LYS A C 1
ATOM 669 O O . LYS A 1 85 ? -4.259 10.736 -6.410 1.00 65.81 85 LYS A O 1
ATOM 674 N N . PHE A 1 86 ? -2.464 10.703 -5.057 1.00 64.00 86 PHE A N 1
ATOM 675 C CA . PHE A 1 86 ? -3.135 9.963 -3.984 1.00 64.00 86 PHE A CA 1
ATOM 676 C C . PHE A 1 86 ? -4.411 10.672 -3.476 1.00 64.00 86 PHE A C 1
ATOM 678 O O . PHE A 1 86 ? -5.449 10.013 -3.440 1.00 64.00 86 PHE A O 1
ATOM 685 N N . PRO A 1 87 ? -4.431 12.003 -3.229 1.00 67.81 87 PRO A N 1
ATOM 686 C CA . PRO A 1 87 ? -5.654 12.703 -2.817 1.00 67.81 87 PRO A CA 1
ATOM 687 C C . PRO A 1 87 ? -6.806 12.610 -3.829 1.00 67.81 87 PRO A C 1
ATOM 689 O O . PRO A 1 87 ? -7.966 12.487 -3.445 1.00 67.81 87 PRO A O 1
ATOM 692 N N . GLU A 1 88 ? -6.503 12.642 -5.129 1.00 66.12 88 GLU A N 1
ATOM 693 C CA . GLU A 1 88 ? -7.507 12.492 -6.194 1.00 66.12 88 GLU A CA 1
ATOM 694 C C . GLU A 1 88 ? -8.049 11.058 -6.240 1.00 66.12 88 GLU A C 1
ATOM 696 O O . GLU A 1 88 ? -9.248 10.845 -6.408 1.00 66.12 88 GLU A O 1
ATOM 701 N N . THR A 1 89 ? -7.171 10.073 -6.030 1.00 61.41 89 THR A N 1
ATOM 702 C CA . THR A 1 89 ? -7.547 8.656 -5.967 1.00 61.41 89 THR A CA 1
ATOM 703 C C . THR A 1 89 ? -8.426 8.374 -4.752 1.00 61.41 89 THR A C 1
ATOM 705 O O . THR A 1 89 ? -9.455 7.722 -4.893 1.00 61.41 89 THR A O 1
ATOM 708 N N . LYS A 1 90 ? -8.075 8.927 -3.586 1.00 65.31 90 LYS A N 1
ATOM 709 C CA . LYS A 1 90 ? -8.876 8.841 -2.363 1.00 65.31 90 LYS A CA 1
ATOM 710 C C . LYS A 1 90 ? -10.270 9.432 -2.559 1.00 65.31 90 LYS A C 1
ATOM 712 O O . LYS A 1 90 ? -11.242 8.739 -2.296 1.00 65.31 90 LYS A O 1
ATOM 717 N N . LYS A 1 91 ? -10.385 10.648 -3.109 1.00 65.00 91 LYS A N 1
ATOM 718 C CA . LYS A 1 91 ? -11.691 11.270 -3.400 1.00 65.00 91 LYS A CA 1
ATOM 719 C C . LYS A 1 91 ? -12.552 10.428 -4.340 1.00 65.00 91 LYS A C 1
ATOM 721 O O . LYS A 1 91 ? -13.743 10.279 -4.091 1.00 65.00 91 LYS A O 1
ATOM 726 N N . ALA A 1 92 ? -11.952 9.863 -5.390 1.00 59.56 92 ALA A N 1
ATOM 727 C CA . ALA A 1 92 ? -12.666 8.978 -6.305 1.00 59.56 92 ALA A CA 1
ATOM 728 C C . ALA A 1 92 ? -13.179 7.719 -5.585 1.00 59.56 92 ALA A C 1
ATOM 730 O O . ALA A 1 92 ? -14.335 7.352 -5.753 1.00 59.56 92 ALA A O 1
ATOM 731 N N . VAL A 1 93 ? -12.353 7.094 -4.739 1.00 53.69 93 VAL A N 1
ATOM 732 C CA . VAL A 1 93 ? -12.769 5.937 -3.929 1.00 53.69 93 VAL A CA 1
ATOM 733 C C . VAL A 1 93 ? -13.879 6.318 -2.942 1.00 53.69 93 VAL A C 1
ATOM 735 O O . VAL A 1 93 ? -14.854 5.585 -2.822 1.00 53.69 93 VAL A O 1
ATOM 738 N N . GLU A 1 94 ? -13.783 7.467 -2.269 1.00 56.34 94 GLU A N 1
ATOM 739 C CA . GLU A 1 94 ? -14.834 7.947 -1.362 1.00 56.34 94 GLU A CA 1
ATOM 740 C C . GLU A 1 94 ? -16.175 8.145 -2.080 1.00 56.34 94 GLU A C 1
ATOM 742 O O . GLU A 1 94 ? -17.214 7.737 -1.568 1.00 56.34 94 GLU A O 1
ATOM 747 N N . GLU A 1 95 ? -16.169 8.764 -3.263 1.00 61.09 95 GLU A N 1
ATOM 748 C CA . GLU A 1 95 ? -17.384 9.001 -4.046 1.00 61.09 95 GLU A CA 1
ATOM 749 C C . GLU A 1 95 ? -18.043 7.688 -4.490 1.00 61.09 95 GLU A C 1
ATOM 751 O O . GLU A 1 95 ? -19.264 7.548 -4.398 1.00 61.09 95 GLU A O 1
ATOM 756 N N . GLU A 1 96 ? -17.247 6.708 -4.917 1.00 53.97 96 GLU A N 1
ATOM 757 C CA . GLU A 1 96 ? -17.752 5.387 -5.295 1.00 53.97 96 GLU A CA 1
ATOM 758 C C . GLU A 1 96 ? -18.331 4.629 -4.091 1.00 53.97 96 GLU A C 1
ATOM 760 O O . GLU A 1 96 ? -19.414 4.050 -4.192 1.00 53.97 96 GLU A O 1
ATOM 765 N N . LEU A 1 97 ? -17.694 4.704 -2.917 1.00 48.88 97 LEU A N 1
ATOM 766 C CA . LEU A 1 97 ? -18.237 4.100 -1.696 1.00 48.88 97 LEU A CA 1
ATOM 767 C C . LEU A 1 97 ? -19.543 4.778 -1.247 1.00 48.88 97 LEU A C 1
ATOM 769 O O . LEU A 1 97 ? -20.484 4.086 -0.854 1.00 48.88 97 LEU A O 1
ATOM 773 N N . ARG A 1 98 ? -19.652 6.110 -1.367 1.00 63.50 98 ARG A N 1
ATOM 774 C CA . ARG A 1 98 ? -20.908 6.839 -1.100 1.00 63.50 98 ARG A CA 1
ATOM 775 C C . ARG A 1 98 ? -22.028 6.385 -2.038 1.00 63.50 98 ARG A C 1
ATOM 777 O O . ARG A 1 98 ? -23.136 6.115 -1.582 1.00 63.50 98 ARG A O 1
ATOM 784 N N . LYS A 1 99 ? -21.744 6.239 -3.339 1.00 55.56 99 LYS A N 1
ATOM 785 C CA . LYS A 1 99 ? -22.707 5.714 -4.331 1.00 55.56 99 LYS A CA 1
ATOM 786 C C . LYS A 1 99 ? -23.121 4.268 -4.048 1.00 55.56 99 LYS A C 1
ATOM 788 O O . LYS A 1 99 ? -24.239 3.875 -4.377 1.00 55.56 99 LYS A O 1
ATOM 793 N N . ALA A 1 100 ? -22.246 3.481 -3.427 1.00 46.75 100 ALA A N 1
ATOM 794 C CA . ALA A 1 100 ? -22.538 2.117 -2.997 1.00 46.75 100 ALA A CA 1
ATOM 795 C C . ALA A 1 100 ? -23.403 2.045 -1.721 1.00 46.75 100 ALA A C 1
ATOM 797 O O . ALA A 1 100 ? -23.717 0.949 -1.269 1.00 46.75 100 ALA A O 1
ATOM 798 N N . GLY A 1 101 ? -23.814 3.184 -1.151 1.00 55.53 101 GLY A N 1
ATOM 799 C CA . GLY A 1 101 ? -24.628 3.228 0.066 1.00 55.53 101 GLY A CA 1
ATOM 800 C C . GLY A 1 101 ? -23.832 2.944 1.340 1.00 55.53 101 GLY A C 1
ATOM 801 O O . GLY A 1 101 ? -24.424 2.703 2.392 1.00 55.53 101 GLY A O 1
ATOM 802 N N . ILE A 1 102 ? -22.496 2.972 1.271 1.00 55.47 102 ILE A N 1
ATOM 803 C CA . ILE A 1 102 ? -21.649 2.804 2.450 1.00 55.47 102 ILE A CA 1
ATOM 804 C C . ILE A 1 102 ? -21.804 4.043 3.345 1.00 55.47 102 ILE A C 1
ATOM 806 O O . ILE A 1 102 ? -21.642 5.166 2.859 1.00 55.47 102 ILE A O 1
ATOM 810 N N . PRO A 1 103 ? -22.079 3.874 4.653 1.00 64.75 103 PRO A N 1
ATOM 811 C CA . PRO A 1 103 ? -22.170 4.995 5.582 1.00 64.75 103 PRO A CA 1
ATOM 812 C C . PRO A 1 103 ? -20.888 5.835 5.586 1.00 64.75 103 PRO A C 1
ATOM 814 O O . PRO A 1 103 ? -19.793 5.273 5.635 1.00 64.75 103 PRO A O 1
ATOM 817 N N . GLU A 1 104 ? -21.009 7.167 5.608 1.00 75.06 104 GLU A N 1
ATOM 818 C CA . GLU A 1 104 ? -19.871 8.111 5.557 1.00 75.06 104 GLU A CA 1
ATOM 819 C C . GLU A 1 104 ? -18.796 7.809 6.620 1.00 75.06 104 GLU A C 1
ATOM 821 O O . GLU A 1 104 ? -17.596 7.922 6.374 1.00 75.06 104 GLU A O 1
ATOM 826 N N . GLU A 1 105 ? -19.238 7.351 7.789 1.00 69.50 105 GLU A N 1
ATOM 827 C CA . GLU A 1 105 ? -18.425 6.856 8.907 1.00 69.50 105 GLU A CA 1
ATOM 828 C C . GLU A 1 105 ? -17.441 5.756 8.458 1.00 69.50 105 GLU A C 1
ATOM 830 O O . GLU A 1 105 ? -16.247 5.801 8.753 1.00 69.50 105 GLU A O 1
ATOM 835 N N . LYS A 1 106 ? -17.937 4.781 7.684 1.00 65.00 106 LYS A N 1
ATOM 836 C CA . LYS A 1 106 ? -17.150 3.668 7.141 1.00 65.00 106 LYS A CA 1
ATOM 837 C C . LYS A 1 106 ? -16.308 4.113 5.948 1.00 65.00 106 LYS A C 1
ATOM 839 O O . LYS A 1 106 ? -15.168 3.669 5.819 1.00 65.00 106 LYS A O 1
ATOM 844 N N . VAL A 1 107 ? -16.819 5.021 5.111 1.00 61.66 107 VAL A N 1
ATOM 845 C CA . VAL A 1 107 ? -16.076 5.587 3.969 1.00 61.66 107 VAL A CA 1
ATOM 846 C C . VAL A 1 107 ? -14.768 6.225 4.436 1.00 61.66 107 VAL A C 1
ATOM 848 O O . VAL A 1 107 ? -13.708 5.896 3.906 1.00 61.66 107 VAL A O 1
ATOM 851 N N . LYS A 1 108 ? -14.813 7.056 5.483 1.00 72.31 108 LYS A N 1
ATOM 852 C CA . LYS A 1 108 ? -13.632 7.752 6.028 1.00 72.31 108 LYS A CA 1
ATOM 853 C C . LYS A 1 108 ? -12.547 6.817 6.562 1.00 72.31 108 LYS A C 1
ATOM 855 O O . LYS A 1 108 ? -11.381 7.203 6.615 1.00 72.31 108 LYS A O 1
ATOM 860 N N . VAL A 1 109 ? -12.909 5.593 6.944 1.00 69.94 109 VAL A N 1
ATOM 861 C CA . VAL A 1 109 ? -11.952 4.597 7.433 1.00 69.94 109 VAL A CA 1
ATOM 862 C C . VAL A 1 109 ? -11.430 3.707 6.304 1.00 69.94 109 VAL A C 1
ATOM 864 O O . VAL A 1 109 ? -10.225 3.462 6.229 1.00 69.94 109 VAL A O 1
ATOM 867 N N . VAL A 1 110 ? -12.311 3.246 5.414 1.00 65.50 110 VAL A N 1
ATOM 868 C CA . VAL A 1 110 ? -11.991 2.266 4.363 1.00 65.50 110 VAL A CA 1
ATOM 869 C C . VAL A 1 110 ? -11.304 2.922 3.161 1.00 65.50 110 VAL A C 1
ATOM 871 O O . VAL A 1 110 ? -10.331 2.378 2.634 1.00 65.50 110 VAL A O 1
ATOM 874 N N . ALA A 1 111 ? -11.781 4.096 2.733 1.00 64.38 111 ALA A N 1
ATOM 875 C CA . ALA A 1 111 ? -11.355 4.726 1.485 1.00 64.38 111 ALA A CA 1
ATOM 876 C C . ALA A 1 111 ? -9.842 4.983 1.394 1.00 64.38 111 ALA A C 1
ATOM 878 O O . ALA A 1 111 ? -9.278 4.669 0.346 1.00 64.38 111 ALA A O 1
ATOM 879 N N . PRO A 1 112 ? -9.146 5.475 2.443 1.00 70.75 112 PRO A N 1
ATOM 880 C CA . PRO A 1 112 ? -7.701 5.696 2.369 1.00 70.75 112 PRO A CA 1
ATOM 881 C C . PRO A 1 112 ? -6.898 4.429 2.040 1.00 70.75 112 PRO A C 1
ATOM 883 O O . PRO A 1 112 ? -5.960 4.483 1.250 1.00 70.75 112 PRO A O 1
ATOM 886 N N . ARG A 1 113 ? -7.306 3.278 2.592 1.00 73.56 113 ARG A N 1
ATOM 887 C CA . ARG A 1 113 ? -6.594 1.997 2.456 1.00 73.56 113 ARG A CA 1
ATOM 888 C C . ARG A 1 113 ? -6.774 1.424 1.056 1.00 73.56 113 ARG A C 1
ATOM 890 O O . ARG A 1 113 ? -5.804 1.048 0.402 1.00 73.56 113 ARG A O 1
ATOM 897 N N . LEU A 1 114 ? -8.013 1.437 0.560 1.00 64.50 114 LEU A N 1
ATOM 898 C CA . LEU A 1 114 ? -8.313 1.055 -0.822 1.00 64.50 114 LEU A CA 1
ATOM 899 C C . LEU A 1 114 ? -7.631 1.998 -1.819 1.00 64.50 114 LEU A C 1
ATOM 901 O O . LEU A 1 114 ? -7.087 1.554 -2.831 1.00 64.50 114 LEU A O 1
ATOM 905 N N . ALA A 1 115 ? -7.595 3.298 -1.513 1.00 68.06 115 ALA A N 1
ATOM 906 C CA . ALA A 1 115 ? -6.926 4.283 -2.348 1.00 68.06 115 ALA A CA 1
ATOM 907 C C . ALA A 1 115 ? -5.432 3.989 -2.512 1.00 68.06 115 ALA A C 1
ATOM 909 O O . ALA A 1 115 ? -4.910 4.242 -3.593 1.00 68.06 115 ALA A O 1
ATOM 910 N N . THR A 1 116 ? -4.758 3.410 -1.513 1.00 73.81 116 THR A N 1
ATOM 911 C CA . THR A 1 116 ? -3.349 2.997 -1.624 1.00 73.81 116 THR A CA 1
ATOM 912 C C . THR A 1 116 ? -3.164 1.926 -2.701 1.00 73.81 116 THR A C 1
ATOM 914 O O . THR A 1 116 ? -2.319 2.092 -3.583 1.00 73.81 116 THR A O 1
ATOM 917 N N . ALA A 1 117 ? -3.990 0.876 -2.705 1.00 72.12 117 ALA A N 1
ATOM 918 C CA . ALA A 1 117 ? -3.915 -0.178 -3.719 1.00 72.12 117 ALA A CA 1
ATOM 919 C C . ALA A 1 117 ? -4.262 0.342 -5.128 1.00 72.12 117 ALA A C 1
ATOM 921 O O . ALA A 1 117 ? -3.529 0.089 -6.087 1.00 72.12 117 ALA A O 1
ATOM 922 N N . VAL A 1 118 ? -5.337 1.133 -5.249 1.00 69.19 118 VAL A N 1
ATOM 923 C CA . VAL A 1 118 ? -5.759 1.738 -6.527 1.00 69.19 118 VAL A CA 1
ATOM 924 C C . VAL A 1 118 ? -4.700 2.700 -7.064 1.00 69.19 118 VAL A C 1
ATOM 926 O O . VAL A 1 118 ? -4.430 2.730 -8.265 1.00 69.19 118 VAL A O 1
ATOM 929 N N . TRP A 1 119 ? -4.104 3.509 -6.188 1.00 79.69 119 TRP A N 1
ATOM 930 C CA . TRP A 1 119 ? -3.077 4.473 -6.563 1.00 79.69 119 TRP A CA 1
ATOM 931 C C . TRP A 1 119 ? -1.841 3.769 -7.123 1.00 79.69 119 TRP A C 1
ATOM 933 O O . TRP A 1 119 ? -1.351 4.180 -8.176 1.00 79.69 119 TRP A O 1
ATOM 943 N N . LEU A 1 120 ? -1.388 2.688 -6.481 1.00 78.31 120 LEU A N 1
ATOM 944 C CA . LEU A 1 120 ? -0.262 1.886 -6.958 1.00 78.31 120 LEU A CA 1
ATOM 945 C C . LEU A 1 120 ? -0.552 1.252 -8.324 1.00 78.31 120 LEU A C 1
ATOM 947 O O . LEU A 1 120 ? 0.247 1.429 -9.244 1.00 78.31 120 LEU A O 1
ATOM 951 N N . ASP A 1 121 ? -1.699 0.582 -8.496 1.00 77.19 121 ASP A N 1
ATOM 952 C CA . ASP A 1 121 ? -2.056 -0.048 -9.780 1.00 77.19 121 ASP A CA 1
ATOM 953 C C . ASP A 1 121 ? -2.100 0.989 -10.913 1.00 77.19 121 ASP A C 1
ATOM 955 O O . ASP A 1 121 ? -1.468 0.805 -11.957 1.00 77.19 121 ASP A O 1
ATOM 959 N N . LYS A 1 122 ? -2.752 2.136 -10.673 1.00 75.69 122 LYS A N 1
ATOM 960 C CA . LYS A 1 122 ? -2.825 3.235 -11.645 1.00 75.69 122 LYS A CA 1
ATOM 961 C C . LYS A 1 122 ? -1.465 3.853 -11.931 1.00 75.69 122 LYS A C 1
ATOM 963 O O . LYS A 1 122 ? -1.220 4.260 -13.065 1.00 75.69 122 LYS A O 1
ATOM 968 N N . TRP A 1 123 ? -0.591 3.977 -10.931 1.00 85.81 123 TRP A N 1
ATOM 969 C CA . TRP A 1 123 ? 0.741 4.540 -11.134 1.00 85.81 123 TRP A CA 1
ATOM 970 C C . TRP A 1 123 ? 1.519 3.687 -12.136 1.00 85.81 123 TRP A C 1
ATOM 972 O O . TRP A 1 123 ? 2.003 4.216 -13.140 1.00 85.81 123 TRP A O 1
ATOM 982 N N . PHE A 1 124 ? 1.559 2.370 -11.917 1.00 84.62 124 PHE A N 1
ATOM 983 C CA . PHE A 1 124 ? 2.251 1.443 -12.810 1.00 84.62 124 PHE A CA 1
ATOM 984 C C . PHE A 1 124 ? 1.594 1.377 -14.188 1.00 84.62 124 PHE A C 1
ATOM 986 O O . PHE A 1 124 ? 2.280 1.465 -15.208 1.00 84.62 124 PHE A O 1
ATOM 993 N N . GLU A 1 125 ? 0.265 1.302 -14.240 1.00 80.75 125 GLU A N 1
ATOM 994 C CA . GLU A 1 125 ? -0.473 1.280 -15.499 1.00 80.75 125 GLU A CA 1
ATOM 995 C C . GLU A 1 125 ? -0.197 2.538 -16.339 1.00 80.75 125 GLU A C 1
ATOM 997 O O . GLU A 1 125 ? 0.096 2.448 -17.538 1.00 80.75 125 GLU A O 1
ATOM 1002 N N . ASN A 1 126 ? -0.227 3.714 -15.710 1.00 78.19 126 ASN A N 1
ATOM 1003 C CA . ASN A 1 126 ? 0.045 4.982 -16.376 1.00 78.19 126 ASN A CA 1
ATOM 1004 C C . ASN A 1 126 ? 1.512 5.105 -16.782 1.00 78.19 126 ASN A C 1
ATOM 1006 O O . ASN A 1 126 ? 1.792 5.622 -17.865 1.00 78.19 126 ASN A O 1
ATOM 1010 N N . ALA A 1 127 ? 2.442 4.590 -15.975 1.00 80.56 127 ALA A N 1
ATOM 1011 C CA . ALA A 1 127 ? 3.853 4.540 -16.331 1.00 80.56 127 ALA A CA 1
ATOM 1012 C C . ALA A 1 127 ? 4.078 3.692 -17.597 1.00 80.56 127 ALA A C 1
ATOM 1014 O O . ALA A 1 127 ? 4.681 4.163 -18.560 1.00 80.56 127 ALA A O 1
ATOM 1015 N N . VAL A 1 128 ? 3.504 2.489 -17.664 1.00 82.25 128 VAL A N 1
ATOM 1016 C CA . VAL A 1 128 ? 3.626 1.604 -18.836 1.00 82.25 128 VAL A CA 1
ATOM 1017 C C . VAL A 1 128 ? 2.934 2.190 -20.076 1.00 82.25 128 VAL A C 1
ATOM 1019 O O . VAL A 1 128 ? 3.392 2.003 -21.209 1.00 82.25 128 VAL A O 1
ATOM 1022 N N . LYS A 1 129 ? 1.824 2.916 -19.899 1.00 79.88 129 LYS A N 1
ATOM 1023 C CA . LYS A 1 129 ? 1.073 3.523 -21.009 1.00 79.88 129 LYS A CA 1
ATOM 1024 C C . LYS A 1 129 ? 1.649 4.855 -21.493 1.00 79.88 129 LYS A C 1
ATOM 1026 O O . LYS A 1 129 ? 1.400 5.193 -22.656 1.00 79.88 129 LYS A O 1
ATOM 1031 N N . SER A 1 130 ? 2.418 5.558 -20.661 1.00 80.94 130 SER A N 1
ATOM 1032 C CA . SER A 1 130 ? 2.961 6.898 -20.914 1.00 80.94 130 SER A CA 1
ATOM 1033 C C . SER A 1 130 ? 3.693 6.996 -22.252 1.00 80.94 130 SER A C 1
ATOM 1035 O O . SER A 1 130 ? 4.650 6.269 -22.522 1.00 80.94 130 SER A O 1
ATOM 1037 N N . TYR A 1 131 ? 3.257 7.935 -23.095 1.00 72.38 131 TYR A N 1
ATOM 1038 C CA . TYR A 1 131 ? 3.925 8.240 -24.361 1.00 72.38 131 TYR A CA 1
ATOM 1039 C C . TYR A 1 131 ? 5.358 8.740 -24.142 1.00 72.38 131 TYR A C 1
ATOM 1041 O O . TYR A 1 131 ? 6.278 8.325 -24.846 1.00 72.38 131 TYR A O 1
ATOM 1049 N N . THR A 1 132 ? 5.560 9.580 -23.125 1.00 74.19 132 THR A N 1
ATOM 1050 C CA . THR A 1 132 ? 6.879 10.098 -22.756 1.00 74.19 132 THR A CA 1
ATOM 1051 C C . THR A 1 132 ? 7.817 8.967 -22.355 1.00 74.19 132 THR A C 1
ATOM 1053 O O . THR A 1 132 ? 8.911 8.870 -22.898 1.00 74.19 132 THR A O 1
ATOM 1056 N N . TYR A 1 133 ? 7.385 8.057 -21.480 1.00 83.38 133 TYR A N 1
ATOM 1057 C CA . TYR A 1 133 ? 8.247 6.959 -21.023 1.00 83.38 133 TYR A CA 1
ATOM 1058 C C . TYR A 1 133 ? 8.533 5.949 -22.136 1.00 83.38 133 TYR A C 1
ATOM 1060 O O . TYR A 1 133 ? 9.635 5.418 -22.218 1.00 83.38 133 TYR A O 1
ATOM 1068 N N . LYS A 1 134 ? 7.598 5.760 -23.077 1.00 80.56 134 LYS A N 1
ATOM 1069 C CA . LYS A 1 134 ? 7.864 4.996 -24.307 1.00 80.56 134 LYS A CA 1
ATOM 1070 C C . LYS A 1 134 ? 8.955 5.633 -25.161 1.00 80.56 134 LYS A C 1
ATOM 1072 O O . LYS A 1 134 ? 9.827 4.916 -25.632 1.00 80.56 134 LYS A O 1
ATOM 1077 N N . LYS A 1 135 ? 8.946 6.961 -25.326 1.00 78.75 135 LYS A N 1
ATOM 1078 C CA . LYS A 1 135 ? 10.015 7.681 -26.040 1.00 78.75 135 LYS A CA 1
ATOM 1079 C C . LYS A 1 135 ? 11.372 7.587 -25.346 1.00 78.75 135 LYS A C 1
ATOM 1081 O O . LYS A 1 135 ? 12.387 7.594 -26.031 1.00 78.75 135 LYS A O 1
ATOM 1086 N N . LEU A 1 136 ? 11.385 7.521 -24.017 1.00 78.69 136 LEU A N 1
ATOM 1087 C CA . LEU A 1 136 ? 12.609 7.371 -23.231 1.00 78.69 136 LEU A CA 1
ATOM 1088 C C . LEU A 1 136 ? 13.089 5.911 -23.134 1.00 78.69 136 LEU A C 1
ATOM 1090 O O . LEU A 1 136 ? 14.179 5.672 -22.633 1.00 78.69 136 LEU A O 1
ATOM 1094 N N . GLY A 1 137 ? 12.289 4.934 -23.579 1.00 82.81 137 GLY A N 1
ATOM 1095 C CA . GLY A 1 137 ? 12.571 3.502 -23.415 1.00 82.81 137 GLY A CA 1
ATOM 1096 C C . GLY A 1 137 ? 12.326 2.963 -21.996 1.00 82.81 137 GLY A C 1
ATOM 1097 O O . GLY A 1 137 ? 12.495 1.769 -21.743 1.00 82.81 137 GLY A O 1
ATOM 1098 N N . GLY A 1 138 ? 11.884 3.810 -21.066 1.00 87.50 138 GLY A N 1
ATOM 1099 C CA . GLY A 1 138 ? 11.743 3.472 -19.657 1.00 87.50 138 GLY A CA 1
ATOM 1100 C C . GLY A 1 138 ? 11.180 4.609 -18.810 1.00 87.50 138 GLY A C 1
ATOM 1101 O O . GLY A 1 138 ? 10.938 5.719 -19.286 1.00 87.50 138 GLY A O 1
ATOM 1102 N N . VAL A 1 139 ? 10.963 4.310 -17.533 1.00 86.38 139 VAL A N 1
ATOM 1103 C CA . VAL A 1 139 ? 10.588 5.291 -16.511 1.00 86.38 139 VAL A CA 1
ATOM 1104 C C . VAL A 1 139 ? 11.867 5.875 -15.909 1.00 86.38 139 VAL A C 1
ATOM 1106 O O . VAL A 1 139 ? 12.723 5.088 -15.508 1.00 86.38 139 VAL A O 1
ATOM 1109 N N . PRO A 1 140 ? 12.019 7.206 -15.803 1.00 86.69 140 PRO A N 1
ATOM 1110 C CA . PRO A 1 140 ? 13.164 7.814 -15.127 1.00 86.69 140 PRO A CA 1
ATOM 1111 C C . PRO A 1 140 ? 13.417 7.207 -13.745 1.00 86.69 140 PRO A C 1
ATOM 1113 O O . PRO A 1 140 ? 12.483 7.023 -12.960 1.00 86.69 140 PRO A O 1
ATOM 1116 N N . LEU A 1 141 ? 14.676 6.897 -13.432 1.00 83.12 141 LEU A N 1
ATOM 1117 C CA . LEU A 1 141 ? 15.030 6.263 -12.161 1.00 83.12 141 LEU A CA 1
ATOM 1118 C C . LEU A 1 141 ? 14.624 7.129 -10.955 1.00 83.12 141 LEU A C 1
ATOM 1120 O O . LEU A 1 141 ? 14.181 6.597 -9.938 1.00 83.12 141 LEU A O 1
ATOM 1124 N N . ASP A 1 142 ? 14.712 8.452 -11.076 1.00 80.94 142 ASP A N 1
ATOM 1125 C CA . ASP A 1 142 ? 14.293 9.382 -10.022 1.00 80.94 142 ASP A CA 1
ATOM 1126 C C . ASP A 1 142 ? 12.782 9.335 -9.754 1.00 80.94 142 ASP A C 1
ATOM 1128 O O . ASP A 1 142 ? 12.360 9.448 -8.607 1.00 80.94 142 ASP A O 1
ATOM 1132 N N . GLU A 1 143 ? 11.957 9.074 -10.771 1.00 82.75 143 GLU A N 1
ATOM 1133 C CA . GLU A 1 143 ? 10.510 8.890 -10.593 1.00 82.75 143 GLU A CA 1
ATOM 1134 C C . GLU A 1 143 ? 10.204 7.607 -9.807 1.00 82.75 143 GLU A C 1
ATOM 1136 O O . GLU A 1 143 ? 9.319 7.594 -8.950 1.00 82.75 143 GLU A O 1
ATOM 1141 N N . ILE A 1 144 ? 10.965 6.536 -10.054 1.00 85.44 144 ILE A N 1
ATOM 1142 C CA . ILE A 1 144 ? 10.855 5.270 -9.314 1.00 85.44 144 ILE A CA 1
ATOM 1143 C C . ILE A 1 144 ? 11.337 5.457 -7.866 1.00 85.44 144 ILE A C 1
ATOM 1145 O O . ILE A 1 144 ? 10.697 4.972 -6.933 1.00 85.44 144 ILE A O 1
ATOM 1149 N N . LYS A 1 145 ? 12.433 6.199 -7.650 1.00 84.06 145 LYS A N 1
ATOM 1150 C CA . LYS A 1 145 ? 12.928 6.548 -6.307 1.00 84.06 145 LYS A CA 1
ATOM 1151 C C . LYS A 1 145 ? 11.934 7.420 -5.543 1.00 84.06 145 LYS A C 1
ATOM 1153 O O . LYS A 1 145 ? 11.713 7.180 -4.361 1.00 84.06 145 LYS A O 1
ATOM 1158 N N . ASN A 1 146 ? 11.305 8.384 -6.208 1.00 83.06 146 ASN A N 1
ATOM 1159 C CA . ASN A 1 146 ? 10.264 9.204 -5.600 1.00 83.06 146 ASN A CA 1
ATOM 1160 C C . ASN A 1 146 ? 9.067 8.342 -5.166 1.00 83.06 146 ASN A C 1
ATOM 1162 O O . ASN A 1 146 ? 8.618 8.435 -4.027 1.00 83.06 146 ASN A O 1
ATOM 1166 N N . LEU A 1 147 ? 8.608 7.419 -6.022 1.00 86.69 147 LEU A N 1
ATOM 1167 C CA . LEU A 1 147 ? 7.569 6.455 -5.648 1.00 86.69 147 LEU A CA 1
ATOM 1168 C C . LEU A 1 147 ? 7.988 5.606 -4.433 1.00 86.69 147 LEU A C 1
ATOM 1170 O O . LEU A 1 147 ? 7.208 5.449 -3.494 1.00 86.69 147 LEU A O 1
ATOM 1174 N N . ARG A 1 148 ? 9.226 5.092 -4.425 1.00 87.38 148 ARG A N 1
ATOM 1175 C CA . ARG A 1 148 ? 9.794 4.340 -3.295 1.00 87.38 148 ARG A CA 1
ATOM 1176 C C . ARG A 1 148 ? 9.738 5.151 -2.000 1.00 87.38 148 ARG A C 1
ATOM 1178 O O . ARG A 1 148 ? 9.318 4.623 -0.976 1.00 87.38 148 ARG A O 1
ATOM 1185 N N . ASN A 1 149 ? 10.142 6.416 -2.051 1.00 84.19 149 ASN A N 1
ATOM 1186 C CA . ASN A 1 149 ? 10.155 7.329 -0.911 1.00 84.19 149 ASN A CA 1
ATOM 1187 C C . ASN A 1 149 ? 8.747 7.599 -0.366 1.00 84.19 149 ASN A C 1
ATOM 1189 O O . ASN A 1 149 ? 8.539 7.534 0.845 1.00 84.19 149 ASN A O 1
ATOM 1193 N N . MET A 1 150 ? 7.765 7.810 -1.248 1.00 86.19 150 MET A N 1
ATOM 1194 C CA . MET A 1 150 ? 6.362 7.948 -0.850 1.00 86.19 150 MET A CA 1
ATOM 1195 C C . MET A 1 150 ? 5.854 6.700 -0.117 1.00 86.19 150 MET A C 1
ATOM 1197 O O . MET A 1 150 ? 5.238 6.802 0.941 1.00 86.19 150 MET A O 1
ATOM 1201 N N . ILE A 1 151 ? 6.133 5.511 -0.655 1.00 89.38 151 ILE A N 1
ATOM 1202 C CA . ILE A 1 151 ? 5.709 4.231 -0.065 1.00 89.38 151 ILE A CA 1
ATOM 1203 C C . ILE A 1 151 ? 6.425 3.981 1.263 1.00 89.38 151 ILE A C 1
ATOM 1205 O O . ILE A 1 151 ? 5.795 3.538 2.220 1.00 89.38 151 ILE A O 1
ATOM 1209 N N . LEU A 1 152 ? 7.714 4.311 1.353 1.00 86.62 152 LEU A N 1
ATOM 1210 C CA . LEU A 1 152 ? 8.493 4.199 2.583 1.00 86.62 152 LEU A CA 1
ATOM 1211 C C . LEU A 1 152 ? 7.936 5.104 3.691 1.00 86.62 152 LEU A C 1
ATOM 1213 O O . LEU A 1 152 ? 7.800 4.655 4.826 1.00 86.62 152 LEU A O 1
ATOM 1217 N N . ALA A 1 153 ? 7.568 6.347 3.366 1.00 86.38 153 ALA A N 1
ATOM 1218 C CA . ALA A 1 153 ? 6.921 7.256 4.310 1.00 86.38 153 ALA A CA 1
ATOM 1219 C C . ALA A 1 153 ? 5.587 6.692 4.825 1.00 86.38 153 ALA A C 1
ATOM 1221 O O . ALA A 1 153 ? 5.365 6.655 6.037 1.00 86.38 153 ALA A O 1
ATOM 1222 N N . LYS A 1 154 ? 4.736 6.184 3.915 1.00 91.88 154 LYS A N 1
ATOM 1223 C CA . LYS A 1 154 ? 3.463 5.535 4.277 1.00 91.88 154 LYS A CA 1
ATOM 1224 C C . LYS A 1 154 ? 3.694 4.337 5.197 1.00 91.88 154 LYS A C 1
ATOM 1226 O O . LYS A 1 154 ? 3.042 4.237 6.232 1.00 91.88 154 LYS A O 1
ATOM 1231 N N . LYS A 1 155 ? 4.644 3.462 4.843 1.00 90.38 155 LYS A N 1
ATOM 1232 C CA . LYS A 1 155 ? 5.010 2.282 5.635 1.00 90.38 155 LYS A CA 1
ATOM 1233 C C . LYS A 1 155 ? 5.393 2.674 7.058 1.00 90.38 155 LYS A C 1
ATOM 1235 O O . LYS A 1 155 ? 4.782 2.195 8.006 1.00 90.38 155 LYS A O 1
ATOM 1240 N N . HIS A 1 156 ? 6.347 3.594 7.185 1.00 87.94 156 HIS A N 1
ATOM 1241 C CA . HIS A 1 156 ? 6.881 4.023 8.476 1.00 87.94 156 HIS A CA 1
ATOM 1242 C C . HIS A 1 156 ? 5.791 4.586 9.388 1.00 87.94 156 HIS A C 1
ATOM 1244 O O . HIS A 1 156 ? 5.737 4.281 10.579 1.00 87.94 156 HIS A O 1
ATOM 1250 N N . LEU A 1 157 ? 4.894 5.409 8.840 1.00 91.50 157 LEU A N 1
ATOM 1251 C CA . LEU A 1 157 ? 3.789 5.967 9.611 1.00 91.50 157 LEU A CA 1
ATOM 1252 C C . LEU A 1 157 ? 2.813 4.879 10.086 1.00 91.50 157 LEU A C 1
ATOM 1254 O O . LEU A 1 157 ? 2.377 4.918 11.236 1.00 91.50 157 LEU A O 1
ATOM 1258 N N . LEU A 1 158 ? 2.485 3.911 9.228 1.00 90.00 158 LEU A N 1
ATOM 1259 C CA . LEU A 1 158 ? 1.567 2.825 9.569 1.00 90.00 158 LEU A CA 1
ATOM 1260 C C . LEU A 1 158 ? 2.163 1.834 10.578 1.00 90.00 158 LEU A C 1
ATOM 1262 O O . LEU A 1 158 ? 1.439 1.398 11.464 1.00 90.00 158 LEU A O 1
ATOM 1266 N N . GLU A 1 159 ? 3.460 1.519 10.502 1.00 89.44 159 GLU A N 1
ATOM 1267 C CA . GLU A 1 159 ? 4.138 0.658 11.489 1.00 89.44 159 GLU A CA 1
ATOM 1268 C C . GLU A 1 159 ? 4.104 1.292 12.884 1.00 89.44 159 GLU A C 1
ATOM 1270 O O . GLU A 1 159 ? 3.747 0.643 13.867 1.00 89.44 159 GLU A O 1
ATOM 1275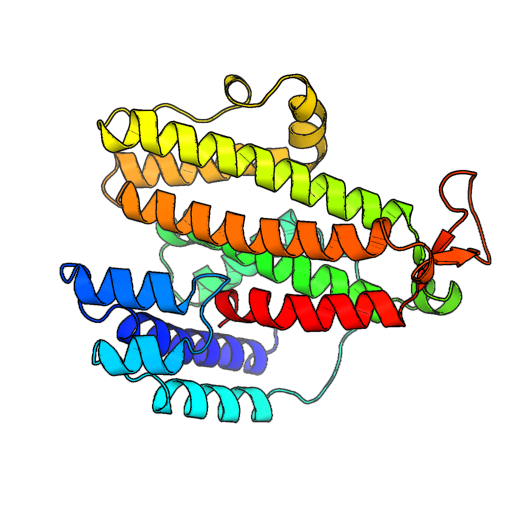 N N . ASN A 1 160 ? 4.393 2.594 12.974 1.00 90.94 160 ASN A N 1
ATOM 1276 C CA . ASN A 1 160 ? 4.303 3.313 14.245 1.00 90.94 160 ASN A CA 1
ATOM 1277 C C . ASN A 1 160 ? 2.859 3.434 14.739 1.00 90.94 160 ASN A C 1
ATOM 1279 O O . ASN A 1 160 ? 2.608 3.345 15.939 1.00 90.94 160 ASN A O 1
ATOM 1283 N N . ALA A 1 161 ? 1.900 3.624 13.831 1.00 92.69 161 ALA A N 1
ATOM 1284 C CA . ALA A 1 161 ? 0.488 3.632 14.180 1.00 92.69 161 ALA A CA 1
ATOM 1285 C C . ALA A 1 161 ? 0.036 2.280 14.750 1.00 92.69 161 ALA A C 1
ATOM 1287 O O . ALA A 1 161 ? -0.587 2.268 15.808 1.00 92.69 161 ALA A O 1
ATOM 1288 N N . ALA A 1 162 ? 0.388 1.166 14.100 1.00 88.88 162 ALA A N 1
ATOM 1289 C CA . ALA A 1 162 ? 0.075 -0.182 14.568 1.00 88.88 162 ALA A CA 1
ATOM 1290 C C . ALA A 1 162 ? 0.657 -0.427 15.966 1.00 88.88 162 ALA A C 1
ATOM 1292 O O . ALA A 1 162 ? -0.088 -0.760 16.884 1.00 88.88 162 ALA A O 1
ATOM 1293 N N . LYS A 1 163 ? 1.940 -0.103 16.170 1.00 90.62 163 LYS A N 1
ATOM 1294 C CA . LYS A 1 163 ? 2.594 -0.207 17.480 1.00 90.62 163 LYS A CA 1
ATOM 1295 C C . LYS A 1 163 ? 1.861 0.582 18.570 1.00 90.62 163 LYS A C 1
ATOM 1297 O O . LYS A 1 163 ? 1.601 0.063 19.650 1.00 90.62 163 LYS A O 1
ATOM 1302 N N . VAL A 1 164 ? 1.478 1.830 18.289 1.00 92.25 164 VAL A N 1
ATOM 1303 C CA . VAL A 1 164 ? 0.724 2.661 19.244 1.00 92.25 164 VAL A CA 1
ATOM 1304 C C . VAL A 1 164 ? -0.644 2.050 19.569 1.00 92.25 164 VAL A C 1
ATOM 1306 O O . VAL A 1 164 ? -1.076 2.090 20.723 1.00 92.25 164 VAL A O 1
ATOM 1309 N N . MET A 1 165 ? -1.339 1.492 18.576 1.00 90.62 165 MET A N 1
ATOM 1310 C CA . MET A 1 165 ? -2.625 0.824 18.790 1.00 90.62 165 MET A CA 1
ATOM 1311 C C . MET A 1 165 ? -2.461 -0.435 19.652 1.00 90.62 165 MET A C 1
ATOM 1313 O O . MET A 1 165 ? -3.204 -0.608 20.619 1.00 90.62 165 MET A O 1
ATOM 1317 N N . GLU A 1 166 ? -1.458 -1.263 19.366 1.00 86.88 166 GLU A N 1
ATOM 1318 C CA . GLU A 1 166 ? -1.141 -2.476 20.129 1.00 86.88 166 GLU A CA 1
ATOM 1319 C C . GLU A 1 166 ? -0.755 -2.173 21.581 1.00 86.88 166 GLU A C 1
ATOM 1321 O O . GLU A 1 166 ? -1.233 -2.842 22.495 1.00 86.88 166 GLU A O 1
ATOM 1326 N N . GLU A 1 167 ? 0.071 -1.151 21.817 1.00 91.00 167 GLU A N 1
ATOM 1327 C CA . GLU A 1 167 ? 0.575 -0.815 23.154 1.00 91.00 167 GLU A CA 1
ATOM 1328 C C . GLU A 1 167 ? -0.455 -0.080 24.023 1.00 91.00 167 GLU A C 1
ATOM 1330 O O . GLU A 1 167 ? -0.476 -0.250 25.249 1.00 91.00 167 GLU A O 1
ATOM 1335 N N . HIS A 1 168 ? -1.302 0.753 23.410 1.00 92.38 168 HIS A N 1
ATOM 1336 C CA . HIS A 1 168 ? -2.186 1.662 24.140 1.00 92.38 168 HIS A CA 1
ATOM 1337 C C . HIS A 1 168 ? -3.674 1.403 23.902 1.00 92.38 168 HIS A C 1
ATOM 1339 O O . HIS A 1 168 ? -4.439 1.357 24.868 1.00 92.38 168 HIS A O 1
ATOM 1345 N N . TRP A 1 169 ? -4.117 1.243 22.654 1.00 93.25 169 TRP A N 1
ATOM 1346 C CA . TRP A 1 169 ? -5.552 1.165 22.356 1.00 93.25 169 TRP A CA 1
ATOM 1347 C C . TRP A 1 169 ? -6.162 -0.154 22.827 1.00 93.25 169 TRP A C 1
ATOM 1349 O O . TRP A 1 169 ? -7.263 -0.138 23.364 1.00 93.25 169 TRP A O 1
ATOM 1359 N N . THR A 1 170 ? -5.420 -1.261 22.750 1.00 85.06 170 THR A N 1
ATOM 1360 C CA . THR A 1 170 ? -5.825 -2.566 23.321 1.00 85.06 170 THR A CA 1
ATOM 1361 C C . THR A 1 170 ? -6.095 -2.497 24.829 1.00 85.06 170 THR A C 1
ATOM 1363 O O . THR A 1 170 ? -6.883 -3.267 25.369 1.00 85.06 170 THR A O 1
ATOM 1366 N N . ARG A 1 171 ? -5.484 -1.527 25.521 1.00 90.25 171 ARG A N 1
ATOM 1367 C CA . ARG A 1 171 ? -5.679 -1.236 26.950 1.00 90.25 171 ARG A CA 1
ATOM 1368 C C . ARG A 1 171 ? -6.715 -0.134 27.184 1.00 90.25 171 ARG A C 1
ATOM 1370 O O . ARG A 1 171 ? -6.698 0.513 28.228 1.00 90.25 171 ARG A O 1
ATOM 1377 N N . ASN A 1 172 ? -7.580 0.117 26.199 1.00 89.19 172 ASN A N 1
ATOM 1378 C CA . ASN A 1 172 ? -8.601 1.166 26.193 1.00 89.19 172 ASN A CA 1
ATOM 1379 C C . ASN A 1 172 ? -8.033 2.600 26.316 1.00 89.19 172 ASN A C 1
ATOM 1381 O O . ASN A 1 172 ? -8.741 3.545 26.671 1.00 89.19 172 ASN A O 1
ATOM 1385 N N . ASN A 1 173 ? -6.744 2.795 26.013 1.00 93.12 173 ASN A N 1
ATOM 1386 C CA . ASN A 1 173 ? -6.096 4.103 26.004 1.00 93.12 173 ASN A CA 1
ATOM 1387 C C . ASN A 1 173 ? -5.906 4.600 24.564 1.00 93.12 173 ASN A C 1
ATOM 1389 O O . ASN A 1 173 ? -4.853 4.435 23.949 1.00 93.12 173 ASN A O 1
ATOM 1393 N N . HIS A 1 174 ? -6.944 5.237 24.022 1.00 91.88 174 HIS A N 1
ATOM 1394 C CA . HIS A 1 174 ? -7.022 5.708 22.634 1.00 91.88 174 HIS A CA 1
ATOM 1395 C C . HIS A 1 174 ? -6.211 6.991 22.369 1.00 91.88 174 HIS A C 1
ATOM 1397 O O . HIS A 1 174 ? -6.759 8.040 21.984 1.00 91.88 174 HIS A O 1
ATOM 1403 N N . VAL A 1 175 ? -4.900 6.922 22.612 1.00 93.88 175 VAL A N 1
ATOM 1404 C CA . VAL A 1 175 ? -3.949 8.016 22.388 1.00 93.88 175 VAL A CA 1
ATOM 1405 C C . VAL A 1 175 ? -3.930 8.434 20.919 1.00 93.88 175 VAL A C 1
ATOM 1407 O O . VAL A 1 175 ? -4.008 7.612 20.006 1.00 93.88 175 VAL A O 1
ATOM 1410 N N . LYS A 1 176 ? -3.837 9.745 20.676 1.00 94.81 176 LYS A N 1
ATOM 1411 C CA . LYS A 1 176 ? -3.745 10.296 19.320 1.00 94.81 176 LYS A CA 1
ATOM 1412 C C . LYS A 1 176 ? -2.396 9.945 18.694 1.00 94.81 176 LYS A C 1
ATOM 1414 O O . LYS A 1 176 ? -1.369 10.246 19.299 1.00 94.81 176 LYS A O 1
ATOM 1419 N N . ILE A 1 177 ? -2.409 9.397 17.480 1.00 93.56 177 ILE A N 1
ATOM 1420 C CA . ILE A 1 177 ? -1.210 9.181 16.659 1.00 93.56 177 ILE A CA 1
ATOM 1421 C C . ILE A 1 177 ? -0.884 10.486 15.918 1.00 93.56 177 ILE A C 1
ATOM 1423 O O . ILE A 1 177 ? -1.771 11.209 15.471 1.00 93.56 177 ILE A O 1
ATOM 1427 N N . GLY A 1 178 ? 0.395 10.832 15.844 1.00 90.19 178 GLY A N 1
ATOM 1428 C CA . GLY A 1 178 ? 0.875 12.131 15.367 1.00 90.19 178 GLY A CA 1
ATOM 1429 C C . GLY A 1 178 ? 2.390 12.143 15.199 1.00 90.19 178 GLY A C 1
ATOM 1430 O O . GLY A 1 178 ? 3.042 11.161 15.551 1.00 90.19 178 GLY A O 1
ATOM 1431 N N . GLU A 1 179 ? 2.947 13.257 14.722 1.00 91.62 179 GLU A N 1
ATOM 1432 C CA . GLU A 1 179 ? 4.373 13.389 14.373 1.00 91.62 179 GLU A CA 1
ATOM 1433 C C . GLU A 1 179 ? 5.347 12.955 15.477 1.00 91.62 179 GLU A C 1
ATOM 1435 O O . GLU A 1 179 ? 6.405 12.420 15.176 1.00 91.62 179 GLU A O 1
ATOM 1440 N N . ARG A 1 180 ? 4.977 13.108 16.756 1.00 90.44 180 ARG A N 1
ATOM 1441 C CA . ARG A 1 180 ? 5.794 12.669 17.904 1.00 90.44 180 ARG A CA 1
ATOM 1442 C C . ARG A 1 180 ? 6.110 11.165 17.934 1.00 90.44 180 ARG A C 1
ATOM 1444 O O . ARG A 1 180 ? 6.991 10.761 18.678 1.00 90.44 180 ARG A O 1
ATOM 1451 N N . HIS A 1 181 ? 5.367 10.351 17.183 1.00 90.25 181 HIS A N 1
ATOM 1452 C CA . HIS A 1 181 ? 5.585 8.903 17.072 1.00 90.25 181 HIS A CA 1
ATOM 1453 C C . HIS A 1 181 ? 6.345 8.536 15.790 1.00 90.25 181 HIS A C 1
ATOM 1455 O O . HIS A 1 181 ? 6.540 7.361 15.508 1.00 90.25 181 HIS A O 1
ATOM 1461 N N . VAL A 1 182 ? 6.739 9.525 14.985 1.00 86.44 182 VAL A N 1
ATOM 1462 C CA . VAL A 1 182 ? 7.555 9.333 13.788 1.00 86.44 182 VAL A CA 1
ATOM 1463 C C . VAL A 1 182 ? 9.011 9.581 14.160 1.00 86.44 182 VAL A C 1
ATOM 1465 O O . VAL A 1 182 ? 9.337 10.539 14.857 1.00 86.44 182 VAL A O 1
ATOM 1468 N N . GLU A 1 183 ? 9.906 8.726 13.674 1.00 82.69 183 GLU A N 1
ATOM 1469 C CA . GLU A 1 183 ? 11.342 8.906 13.873 1.00 82.69 183 GLU A CA 1
ATOM 1470 C C . GLU A 1 183 ? 11.804 10.226 13.248 1.00 82.69 183 GLU A C 1
ATOM 1472 O O . GLU A 1 183 ? 11.461 10.528 12.103 1.00 82.69 183 GLU A O 1
ATOM 1477 N N . GLY A 1 184 ? 12.642 10.988 13.957 1.00 84.31 184 GLY A N 1
ATOM 1478 C CA . GLY A 1 184 ? 13.060 12.324 13.512 1.00 84.31 184 GLY A CA 1
ATOM 1479 C C . GLY A 1 184 ? 13.658 12.355 12.099 1.00 84.31 184 GLY A C 1
ATOM 1480 O O . GLY A 1 184 ? 13.383 13.279 11.341 1.00 84.31 184 GLY A O 1
ATOM 1481 N N . LYS A 1 185 ? 14.396 11.306 11.703 1.00 85.88 185 LYS A N 1
ATOM 1482 C CA . LYS A 1 185 ? 14.964 11.166 10.347 1.00 85.8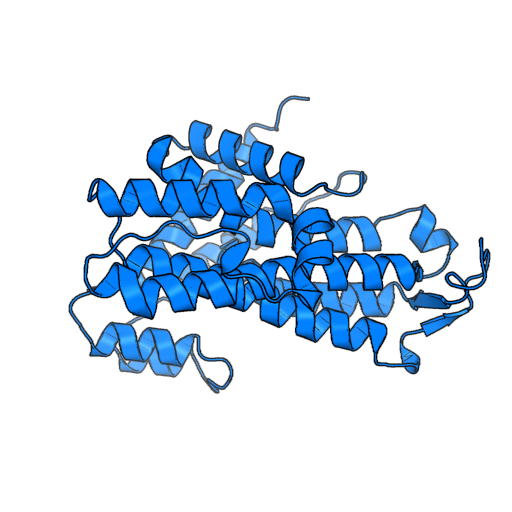8 185 LYS A CA 1
ATOM 1483 C C . LYS A 1 185 ? 13.916 10.909 9.252 1.00 85.88 185 LYS A C 1
ATOM 1485 O O . LYS A 1 185 ? 14.154 11.253 8.102 1.00 85.88 185 LYS A O 1
ATOM 1490 N N . MET A 1 186 ? 12.771 10.317 9.598 1.00 86.06 186 MET A N 1
ATOM 1491 C CA . MET A 1 186 ? 11.674 10.014 8.668 1.00 86.06 186 MET A CA 1
ATOM 1492 C C . MET A 1 186 ? 10.645 11.142 8.594 1.00 86.06 186 MET A C 1
ATOM 1494 O O . MET A 1 186 ? 9.883 11.217 7.632 1.00 86.06 186 MET A O 1
ATOM 1498 N N . LEU A 1 187 ? 10.629 12.039 9.584 1.00 84.81 187 LEU A N 1
ATOM 1499 C CA . LEU A 1 187 ? 9.644 13.109 9.686 1.00 84.81 187 LEU A CA 1
ATOM 1500 C C . LEU A 1 187 ? 9.586 14.033 8.452 1.00 84.81 187 LEU A C 1
ATOM 1502 O O . LEU A 1 187 ? 8.471 14.314 8.011 1.00 84.81 187 LEU A O 1
ATOM 1506 N N . PRO A 1 188 ? 10.710 14.473 7.841 1.00 82.81 188 PRO A N 1
ATOM 1507 C CA . PRO A 1 188 ? 10.655 15.264 6.610 1.00 82.81 188 PRO A CA 1
ATOM 1508 C C . PRO A 1 188 ? 9.930 14.527 5.479 1.00 82.81 188 PRO A C 1
ATOM 1510 O O . PRO A 1 188 ? 9.059 15.097 4.829 1.00 82.81 188 PRO A O 1
ATOM 1513 N N . LEU A 1 189 ? 10.224 13.235 5.319 1.00 78.62 189 LEU A N 1
ATOM 1514 C CA . LEU A 1 189 ? 9.641 12.390 4.281 1.00 78.62 189 LEU A CA 1
ATOM 1515 C C . LEU A 1 189 ? 8.136 12.169 4.500 1.00 78.62 189 LEU A C 1
ATOM 1517 O O . LEU A 1 189 ? 7.344 12.220 3.562 1.00 78.62 189 LEU A O 1
ATOM 1521 N N . VAL A 1 190 ? 7.732 11.961 5.756 1.00 82.38 190 VAL A N 1
ATOM 1522 C CA . VAL A 1 190 ? 6.323 11.808 6.149 1.00 82.38 190 VAL A CA 1
ATOM 1523 C C . VAL A 1 190 ? 5.534 13.095 5.909 1.00 82.38 190 VAL A C 1
ATOM 1525 O O . VAL A 1 190 ? 4.421 13.029 5.383 1.00 82.38 190 VAL A O 1
ATOM 1528 N N . ARG A 1 191 ? 6.108 14.259 6.243 1.00 84.31 191 ARG A N 1
ATOM 1529 C CA . ARG A 1 191 ? 5.493 15.573 5.991 1.00 84.31 191 ARG A CA 1
ATOM 1530 C C . ARG A 1 191 ? 5.327 15.860 4.505 1.00 84.31 191 ARG A C 1
ATOM 1532 O O . ARG A 1 191 ? 4.312 16.423 4.110 1.00 84.31 191 ARG A O 1
ATOM 1539 N N . GLU A 1 192 ? 6.312 15.479 3.700 1.00 78.88 192 GLU A N 1
ATOM 1540 C CA . GLU A 1 192 ? 6.292 15.707 2.258 1.00 78.88 192 GLU A CA 1
ATOM 1541 C C . GLU A 1 192 ? 5.275 14.809 1.543 1.00 78.88 192 GLU A C 1
ATOM 1543 O O . GLU A 1 192 ? 4.549 15.270 0.662 1.00 78.88 192 GLU A O 1
ATOM 1548 N N . HIS A 1 193 ? 5.212 13.525 1.904 1.00 78.19 193 HIS A N 1
ATOM 1549 C CA . HIS A 1 193 ? 4.510 12.530 1.090 1.00 78.19 193 HIS A CA 1
ATOM 1550 C C . HIS A 1 193 ? 3.199 12.008 1.675 1.00 78.19 193 HIS A C 1
ATOM 1552 O O . HIS A 1 193 ? 2.431 11.383 0.944 1.00 78.19 193 HIS A O 1
ATOM 1558 N N . THR A 1 194 ? 2.957 12.194 2.974 1.00 82.56 194 THR A N 1
ATOM 1559 C CA . THR A 1 194 ? 1.823 11.568 3.676 1.00 82.56 194 THR A CA 1
ATOM 1560 C C . THR A 1 194 ? 1.125 12.445 4.731 1.00 82.56 194 THR A C 1
ATOM 1562 O O . THR A 1 194 ? 0.628 11.896 5.720 1.00 82.56 194 THR A O 1
ATOM 1565 N N . PRO A 1 195 ? 1.053 13.785 4.592 1.00 80.00 195 PRO A N 1
ATOM 1566 C CA . PRO A 1 195 ? 0.480 14.644 5.634 1.00 80.00 195 PRO A CA 1
ATOM 1567 C C . PRO A 1 195 ? -0.988 14.308 5.954 1.00 80.00 195 PRO A C 1
ATOM 1569 O O . PRO A 1 195 ? -1.410 14.388 7.107 1.00 80.00 195 PRO A O 1
ATOM 1572 N N . GLU A 1 196 ? -1.758 13.866 4.959 1.00 84.88 196 GLU A N 1
ATOM 1573 C CA . GLU A 1 196 ? -3.170 13.495 5.090 1.00 84.88 196 GLU A CA 1
ATOM 1574 C C . GLU A 1 196 ? -3.407 12.227 5.924 1.00 84.88 196 GLU A C 1
ATOM 1576 O O . GLU A 1 196 ? -4.497 12.027 6.461 1.00 84.88 196 GLU A O 1
ATOM 1581 N N . MET A 1 197 ? -2.395 11.369 6.086 1.00 88.69 197 MET A N 1
ATOM 1582 C CA . MET A 1 197 ? -2.570 10.097 6.791 1.00 88.69 197 MET A CA 1
ATOM 1583 C C . MET A 1 197 ? -2.772 10.274 8.297 1.00 88.69 197 MET A C 1
ATOM 1585 O O . MET A 1 197 ? -3.395 9.426 8.931 1.00 88.69 197 MET A O 1
ATOM 1589 N N . PHE A 1 198 ? -2.307 11.378 8.886 1.00 90.12 198 PHE A N 1
ATOM 1590 C CA . PHE A 1 198 ? -2.602 11.674 10.290 1.00 90.12 198 PHE A CA 1
ATOM 1591 C C . PHE A 1 198 ? -4.096 11.920 10.529 1.00 90.12 198 PHE A C 1
ATOM 1593 O O . PHE A 1 198 ? -4.622 11.525 11.569 1.00 90.12 198 PHE A O 1
ATOM 1600 N N . GLU A 1 199 ? -4.790 12.532 9.568 1.00 90.44 199 GLU A N 1
ATOM 1601 C CA . GLU A 1 199 ? -6.245 12.693 9.622 1.00 90.44 199 GLU A CA 1
ATOM 1602 C C . GLU A 1 199 ? -6.949 11.336 9.486 1.00 90.44 199 GLU A C 1
ATOM 1604 O O . GLU A 1 199 ? -7.878 11.037 10.235 1.00 90.44 199 GLU A O 1
ATOM 1609 N N . ASP A 1 200 ? -6.448 10.465 8.609 1.00 89.81 200 ASP A N 1
ATOM 1610 C CA . ASP A 1 200 ? -6.995 9.117 8.422 1.00 89.81 200 ASP A CA 1
ATOM 1611 C C . ASP A 1 200 ? -6.836 8.227 9.659 1.00 89.81 200 ASP A C 1
ATOM 1613 O O . ASP A 1 200 ? -7.717 7.418 9.962 1.00 89.81 200 ASP A O 1
ATOM 1617 N N . LEU A 1 201 ? -5.737 8.381 10.397 1.00 93.62 201 LEU A N 1
ATOM 1618 C CA . LEU A 1 201 ? -5.523 7.712 11.681 1.00 93.62 201 LEU A CA 1
ATOM 1619 C C . LEU A 1 201 ? -6.407 8.299 12.789 1.00 93.62 201 LEU A C 1
ATOM 1621 O O . LEU A 1 201 ? -6.904 7.557 13.636 1.00 93.62 201 LEU A O 1
ATOM 1625 N N . GLU A 1 202 ? -6.655 9.610 12.773 1.00 93.75 202 GLU A N 1
ATOM 1626 C CA . GLU A 1 202 ? -7.597 10.250 13.696 1.00 93.75 202 GLU A CA 1
ATOM 1627 C C . GLU A 1 202 ? -9.040 9.789 13.449 1.00 93.75 202 GLU A C 1
ATOM 1629 O O . GLU A 1 202 ? -9.778 9.563 14.408 1.00 93.75 202 GLU A O 1
ATOM 1634 N N . ASN A 1 203 ? -9.435 9.586 12.189 1.00 92.75 203 ASN A N 1
ATOM 1635 C CA . ASN A 1 203 ? -10.747 9.039 11.838 1.00 92.75 203 ASN A CA 1
ATOM 1636 C C . ASN A 1 203 ? -10.930 7.613 12.375 1.00 92.75 203 ASN A C 1
ATOM 1638 O O . ASN A 1 203 ? -11.968 7.324 12.970 1.00 92.75 203 ASN A O 1
ATOM 1642 N N . ILE A 1 204 ? -9.909 6.752 12.258 1.00 91.75 204 ILE A N 1
ATOM 1643 C CA . ILE A 1 204 ? -9.929 5.431 12.907 1.00 91.75 204 ILE A CA 1
ATOM 1644 C C . ILE A 1 204 ? -10.072 5.583 14.421 1.00 91.75 204 ILE A C 1
ATOM 1646 O O . ILE A 1 204 ? -10.938 4.955 15.023 1.00 91.75 204 ILE A O 1
ATOM 1650 N N . ARG A 1 205 ? -9.249 6.430 15.048 1.00 94.69 205 ARG A N 1
ATOM 1651 C CA . ARG A 1 205 ? -9.275 6.614 16.504 1.00 94.69 205 ARG A CA 1
ATOM 1652 C C . ARG A 1 205 ? -10.659 7.014 17.002 1.00 94.69 205 ARG A C 1
ATOM 1654 O O . ARG A 1 205 ? -11.107 6.498 18.020 1.00 94.69 205 ARG A O 1
ATOM 1661 N N . LYS A 1 206 ? -11.335 7.931 16.305 1.00 93.81 206 LYS A N 1
ATOM 1662 C CA . LYS A 1 206 ? -12.708 8.341 16.632 1.00 93.81 206 LYS A CA 1
ATOM 1663 C C . LYS A 1 206 ? -13.688 7.180 16.502 1.00 93.81 206 LYS A C 1
ATOM 1665 O O . LYS A 1 206 ? -14.424 6.933 17.449 1.00 93.81 206 LYS A O 1
ATOM 1670 N N . ALA A 1 207 ? -13.631 6.427 15.401 1.00 87.69 207 ALA A N 1
ATOM 1671 C CA . ALA A 1 207 ? -14.485 5.257 15.202 1.00 87.69 207 ALA A CA 1
ATOM 1672 C C . ALA A 1 207 ? -14.318 4.221 16.329 1.00 87.69 207 ALA A C 1
ATOM 1674 O O . ALA A 1 207 ? -15.312 3.699 16.830 1.00 87.69 207 ALA A O 1
ATOM 1675 N N . VAL A 1 208 ? -13.080 3.993 16.783 1.00 89.88 208 VAL A N 1
ATOM 1676 C CA . VAL A 1 208 ? -12.788 3.112 17.923 1.00 89.88 208 VAL A CA 1
ATOM 1677 C C . VAL A 1 208 ? -13.342 3.677 19.233 1.00 89.88 208 VAL A C 1
ATOM 1679 O O . VAL A 1 208 ? -14.055 2.985 19.954 1.00 89.88 208 VAL A O 1
ATOM 1682 N N . LYS A 1 209 ? -13.088 4.958 19.532 1.00 92.94 209 LYS A N 1
ATOM 1683 C CA . LYS A 1 209 ? -13.595 5.610 20.756 1.00 92.94 209 LYS A CA 1
ATOM 1684 C C . LYS A 1 209 ? -15.118 5.622 20.853 1.00 92.94 209 LYS A C 1
ATOM 1686 O O . LYS A 1 209 ? -15.649 5.616 21.958 1.00 92.94 209 LYS A O 1
ATOM 1691 N N . GLU A 1 210 ? -15.798 5.690 19.717 1.00 92.69 210 GLU A N 1
ATOM 1692 C CA . GLU A 1 210 ? -17.257 5.720 19.619 1.00 92.69 210 GLU A CA 1
ATOM 1693 C C . GLU A 1 210 ? -17.878 4.313 19.575 1.00 92.69 210 GLU A C 1
ATOM 1695 O O . GLU A 1 210 ? -19.094 4.193 19.453 1.00 92.69 210 GLU A O 1
ATOM 1700 N N . GLY A 1 211 ? -17.070 3.247 19.653 1.00 86.00 211 GLY A N 1
ATOM 1701 C CA . GLY A 1 211 ? -17.544 1.860 19.589 1.00 86.00 211 GLY A CA 1
ATOM 1702 C C . GLY A 1 211 ? -18.063 1.439 18.210 1.00 86.00 211 GLY A C 1
ATOM 1703 O O . GLY A 1 211 ? -18.697 0.396 18.082 1.00 86.00 211 GLY A O 1
ATOM 1704 N N . LYS A 1 212 ? -17.801 2.236 17.166 1.00 84.62 212 LYS A N 1
ATOM 1705 C CA . LYS A 1 212 ? -18.187 1.955 15.771 1.00 84.62 212 LYS A CA 1
ATOM 1706 C C . LYS A 1 212 ? -17.220 0.995 15.068 1.00 84.62 212 LYS A C 1
ATOM 1708 O O . LYS A 1 212 ? -17.509 0.549 13.961 1.00 84.62 212 LYS A O 1
ATOM 1713 N N . MET A 1 213 ? -16.065 0.748 15.680 1.00 84.81 213 MET A N 1
ATOM 1714 C CA . MET A 1 213 ? -14.977 -0.097 15.194 1.00 84.81 213 MET A CA 1
ATOM 1715 C C . MET A 1 213 ? -14.238 -0.675 16.400 1.00 84.81 213 MET A C 1
ATOM 1717 O O . MET A 1 213 ? -14.016 0.048 17.371 1.00 84.81 213 MET A O 1
ATOM 1721 N N . SER A 1 214 ? -13.832 -1.943 16.358 1.00 81.19 214 SER A N 1
ATOM 1722 C CA . SER A 1 214 ? -12.968 -2.492 17.412 1.00 81.19 214 SER A CA 1
ATOM 1723 C C . SER A 1 214 ? -11.496 -2.134 17.174 1.00 81.19 214 SER A C 1
ATOM 1725 O O . SER A 1 214 ? -11.096 -1.763 16.066 1.00 81.19 214 SER A O 1
ATOM 1727 N N . VAL A 1 215 ? -10.660 -2.244 18.209 1.00 74.62 215 VAL A N 1
ATOM 1728 C CA . VAL A 1 215 ? -9.207 -2.038 18.067 1.00 74.62 215 VAL A CA 1
ATOM 1729 C C . VAL A 1 215 ? -8.607 -3.095 17.135 1.00 74.62 215 VAL A C 1
ATOM 1731 O O . VAL A 1 215 ? -7.747 -2.780 16.317 1.00 74.62 215 VAL A O 1
ATOM 1734 N N . GLU A 1 216 ? -9.101 -4.329 17.207 1.00 75.94 216 GLU A N 1
ATOM 1735 C CA . GLU A 1 216 ? -8.695 -5.448 16.356 1.00 75.94 216 GLU A CA 1
ATOM 1736 C C . GLU A 1 216 ? -9.047 -5.183 14.891 1.00 75.94 216 GLU A C 1
ATOM 1738 O O . GLU A 1 216 ? -8.216 -5.393 14.011 1.00 75.94 216 GLU A O 1
ATOM 1743 N N . GLU A 1 217 ? -10.245 -4.657 14.616 1.00 77.50 217 GLU A N 1
ATOM 1744 C CA . GLU A 1 217 ? -10.643 -4.266 13.263 1.00 77.50 217 GLU A CA 1
ATOM 1745 C C . GLU A 1 217 ? -9.749 -3.135 12.726 1.00 77.50 217 GLU A C 1
ATOM 1747 O O . GLU A 1 217 ? -9.312 -3.172 11.572 1.00 77.50 217 GLU A O 1
ATOM 1752 N N . ALA A 1 218 ? -9.439 -2.136 13.558 1.00 76.94 218 ALA A N 1
ATOM 1753 C CA . ALA A 1 218 ? -8.524 -1.058 13.197 1.00 76.94 218 ALA A CA 1
ATOM 1754 C C . ALA A 1 218 ? -7.118 -1.587 12.858 1.00 76.94 218 ALA A C 1
ATOM 1756 O O . ALA A 1 218 ? -6.568 -1.235 11.810 1.00 76.94 218 ALA A O 1
ATOM 1757 N N . LEU A 1 219 ? -6.563 -2.465 13.700 1.00 73.75 219 LEU A N 1
ATOM 1758 C CA . LEU A 1 219 ? -5.266 -3.110 13.486 1.00 73.75 219 LEU A CA 1
ATOM 1759 C C . LEU A 1 219 ? -5.254 -3.962 12.219 1.00 73.75 219 LEU A C 1
ATOM 1761 O O . LEU A 1 219 ? -4.336 -3.833 11.412 1.00 73.75 219 LEU A O 1
ATOM 1765 N N . LEU A 1 220 ? -6.295 -4.768 11.994 1.00 73.62 220 LEU A N 1
ATOM 1766 C CA . LEU A 1 220 ? -6.433 -5.577 10.786 1.00 73.62 220 LEU A CA 1
ATOM 1767 C C . LEU A 1 220 ? -6.378 -4.700 9.532 1.00 73.62 220 LEU A C 1
ATOM 1769 O O . LEU A 1 220 ? -5.629 -4.993 8.605 1.00 73.62 220 LEU A O 1
ATOM 1773 N N . ARG A 1 221 ? -7.115 -3.584 9.514 1.00 76.50 221 ARG A 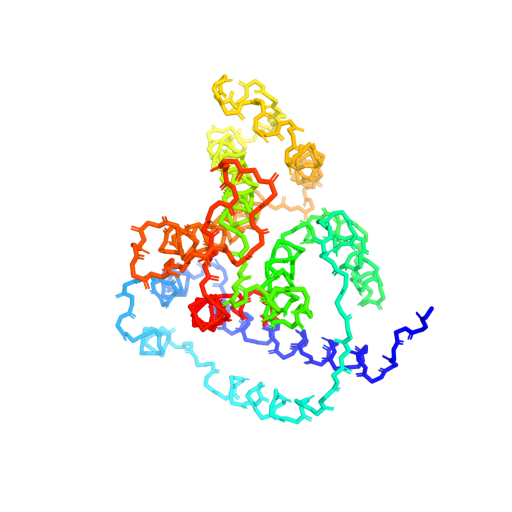N 1
ATOM 1774 C CA . ARG A 1 221 ? -7.122 -2.642 8.383 1.00 76.50 221 ARG A CA 1
ATOM 1775 C C . ARG A 1 221 ? -5.750 -2.000 8.148 1.00 76.50 221 ARG A C 1
ATOM 1777 O O . ARG A 1 221 ? -5.361 -1.833 6.992 1.00 76.50 221 ARG A O 1
ATOM 1784 N N . LEU A 1 222 ? -5.018 -1.646 9.210 1.00 78.75 222 LEU A N 1
ATOM 1785 C CA . LEU A 1 222 ? -3.651 -1.127 9.089 1.00 78.75 222 LEU A CA 1
ATOM 1786 C C . LEU A 1 222 ? -2.673 -2.184 8.579 1.00 78.75 222 LEU A C 1
ATOM 1788 O O . LEU A 1 222 ? -1.912 -1.901 7.657 1.00 78.75 222 LEU A O 1
ATOM 1792 N N . HIS A 1 223 ? -2.701 -3.391 9.142 1.00 76.38 223 HIS A N 1
ATOM 1793 C CA . HIS A 1 223 ? -1.846 -4.496 8.710 1.00 76.38 223 HIS A CA 1
ATOM 1794 C C . HIS A 1 223 ? -2.117 -4.887 7.263 1.00 76.38 223 HIS A C 1
ATOM 1796 O O . HIS A 1 223 ? -1.184 -5.155 6.505 1.00 76.38 223 HIS A O 1
ATOM 1802 N N . ALA A 1 224 ? -3.378 -4.818 6.845 1.00 71.19 224 ALA A N 1
ATOM 1803 C CA . ALA A 1 224 ? -3.747 -5.045 5.468 1.00 71.19 224 ALA A CA 1
ATOM 1804 C C . ALA A 1 224 ? -3.078 -3.993 4.548 1.00 71.19 224 ALA A C 1
ATOM 1806 O O . ALA A 1 224 ? -2.432 -4.353 3.566 1.00 71.19 224 ALA A O 1
ATOM 1807 N N . GLU A 1 225 ? -3.148 -2.701 4.875 1.00 79.81 225 GLU A N 1
ATOM 1808 C CA . GLU A 1 225 ? -2.458 -1.662 4.096 1.00 79.81 225 GLU A CA 1
ATOM 1809 C C . GLU A 1 225 ? -0.922 -1.822 4.122 1.00 79.81 225 GLU A C 1
ATOM 1811 O O . GLU A 1 225 ? -0.262 -1.718 3.083 1.00 79.81 225 GLU A O 1
ATOM 1816 N N . LEU A 1 226 ? -0.351 -2.140 5.288 1.00 80.56 226 LEU A N 1
ATOM 1817 C CA . LEU A 1 226 ? 1.082 -2.391 5.475 1.00 80.56 226 LEU A CA 1
ATOM 1818 C C . LEU A 1 226 ? 1.603 -3.538 4.616 1.00 80.56 226 LEU A C 1
ATOM 1820 O O . LEU A 1 226 ? 2.707 -3.438 4.076 1.00 80.56 226 LEU A O 1
ATOM 1824 N N . PHE A 1 227 ? 0.826 -4.607 4.466 1.00 78.31 227 PHE A N 1
ATOM 1825 C CA . PHE A 1 227 ? 1.178 -5.731 3.608 1.00 78.31 227 PHE A CA 1
ATOM 1826 C C . PHE A 1 227 ? 1.316 -5.294 2.143 1.00 78.31 227 PHE A C 1
ATOM 1828 O O . PHE A 1 227 ? 2.354 -5.539 1.522 1.00 78.31 227 PHE A O 1
ATOM 1835 N N . VAL A 1 228 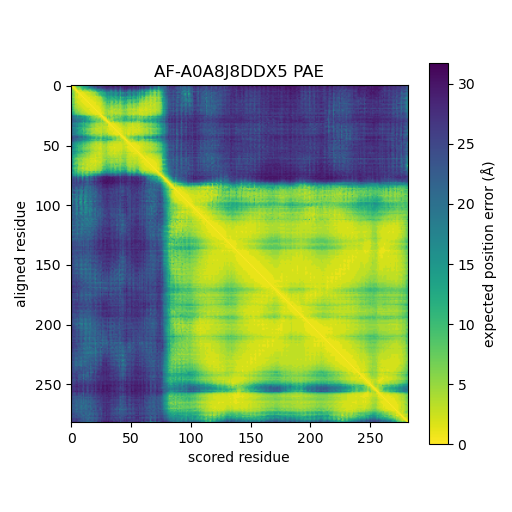? 0.326 -4.564 1.609 1.00 78.62 228 VAL A N 1
ATOM 1836 C CA . VAL A 1 228 ? 0.363 -4.035 0.231 1.00 78.62 228 VAL A CA 1
ATOM 1837 C C . VAL A 1 228 ? 1.571 -3.131 0.025 1.00 78.62 228 VAL A C 1
ATOM 1839 O O . VAL A 1 228 ? 2.316 -3.285 -0.944 1.00 78.62 228 VAL A O 1
ATOM 1842 N N . ILE A 1 229 ? 1.781 -2.197 0.949 1.00 85.50 229 ILE A N 1
ATOM 1843 C CA . ILE A 1 229 ? 2.885 -1.239 0.896 1.00 85.50 229 ILE A CA 1
ATOM 1844 C C . ILE A 1 229 ? 4.235 -1.954 0.992 1.00 85.50 229 ILE A C 1
ATOM 1846 O O . ILE A 1 229 ? 5.159 -1.598 0.265 1.00 85.50 229 ILE A O 1
ATOM 1850 N N . SER A 1 230 ? 4.360 -2.979 1.836 1.00 83.75 230 SER A N 1
ATOM 1851 C CA . SER A 1 230 ? 5.601 -3.749 1.976 1.00 83.75 230 SER A CA 1
ATOM 1852 C C . SER A 1 230 ? 5.930 -4.510 0.696 1.00 83.75 230 SER A C 1
ATOM 1854 O O . SER A 1 230 ? 7.055 -4.418 0.208 1.00 83.75 230 SER A O 1
ATOM 1856 N N . LYS A 1 231 ? 4.938 -5.159 0.077 1.00 83.50 231 LYS A N 1
ATOM 1857 C CA . LYS A 1 231 ? 5.116 -5.845 -1.212 1.00 83.50 231 LYS A CA 1
ATOM 1858 C C . LYS A 1 231 ? 5.461 -4.881 -2.342 1.00 83.50 231 LYS A C 1
ATOM 1860 O O . LYS A 1 231 ? 6.339 -5.172 -3.159 1.00 83.50 231 LYS A O 1
ATOM 1865 N N . ALA A 1 232 ? 4.816 -3.714 -2.365 1.00 85.25 232 ALA A N 1
ATOM 1866 C CA . ALA A 1 232 ? 5.146 -2.634 -3.288 1.00 85.25 232 ALA A CA 1
ATOM 1867 C C . ALA A 1 232 ? 6.591 -2.162 -3.101 1.00 85.25 232 ALA A C 1
ATOM 1869 O O . ALA A 1 232 ? 7.327 -2.045 -4.080 1.00 85.25 232 ALA A O 1
ATOM 1870 N N . LEU A 1 233 ? 7.019 -1.950 -1.855 1.00 86.38 233 LEU A N 1
ATOM 1871 C CA . LEU A 1 233 ? 8.365 -1.491 -1.533 1.00 86.38 233 LEU A CA 1
ATOM 1872 C C . LEU A 1 233 ? 9.438 -2.517 -1.920 1.00 86.38 233 LEU A C 1
ATOM 1874 O O . LEU A 1 233 ? 10.446 -2.122 -2.497 1.00 86.38 233 LEU A O 1
ATOM 1878 N N . GLU A 1 234 ? 9.211 -3.809 -1.664 1.00 85.88 234 GLU A N 1
ATOM 1879 C CA . GLU A 1 234 ? 10.085 -4.907 -2.113 1.00 85.88 234 GLU A CA 1
ATOM 1880 C C . GLU A 1 234 ? 10.247 -4.891 -3.639 1.00 85.88 234 GLU A C 1
ATOM 1882 O O . GLU A 1 234 ? 11.361 -4.875 -4.165 1.00 85.88 234 GLU A O 1
ATOM 1887 N N . SER A 1 235 ? 9.128 -4.821 -4.357 1.00 87.00 235 SER A N 1
ATOM 1888 C CA . SER A 1 235 ? 9.118 -4.894 -5.820 1.00 87.00 235 SER A CA 1
ATOM 1889 C C . SER A 1 235 ? 9.719 -3.648 -6.481 1.00 87.00 235 SER A C 1
ATOM 1891 O O . SER A 1 235 ? 10.384 -3.739 -7.509 1.00 87.00 235 SER A O 1
ATOM 1893 N N . ILE A 1 236 ? 9.531 -2.469 -5.885 1.00 86.81 236 ILE A N 1
ATOM 1894 C CA . ILE A 1 236 ? 10.184 -1.229 -6.329 1.00 86.81 236 ILE A CA 1
ATOM 1895 C C . ILE A 1 236 ? 11.668 -1.229 -5.955 1.00 86.81 236 ILE A C 1
ATOM 1897 O O . ILE A 1 236 ? 12.495 -0.721 -6.713 1.00 86.81 236 ILE A O 1
ATOM 1901 N N . GLY A 1 237 ? 12.021 -1.831 -4.818 1.00 82.38 237 GLY A N 1
ATOM 1902 C CA . GLY A 1 237 ? 13.401 -2.115 -4.443 1.00 82.38 237 GLY A CA 1
ATOM 1903 C C . GLY A 1 237 ? 14.123 -2.874 -5.553 1.00 82.38 237 GLY A C 1
ATOM 1904 O O . GLY A 1 237 ? 15.175 -2.417 -5.989 1.00 82.38 237 GLY A O 1
ATOM 1905 N N . GLU A 1 238 ? 13.499 -3.927 -6.090 1.00 86.81 238 GLU A N 1
ATOM 1906 C CA . GLU A 1 238 ? 13.988 -4.686 -7.253 1.00 86.81 238 GLU A CA 1
ATOM 1907 C C . GLU A 1 238 ? 14.243 -3.770 -8.469 1.00 86.81 238 GLU A C 1
ATOM 1909 O O . GLU A 1 238 ? 15.325 -3.783 -9.047 1.00 86.81 238 GLU A O 1
ATOM 1914 N N . LEU A 1 239 ? 13.299 -2.879 -8.807 1.00 84.75 239 LEU A N 1
ATOM 1915 C CA . LEU A 1 239 ? 13.450 -1.930 -9.926 1.00 84.75 239 LEU A CA 1
ATOM 1916 C C . LEU A 1 239 ? 14.643 -0.978 -9.778 1.00 84.75 239 LEU A C 1
ATOM 1918 O O . LEU A 1 239 ? 15.233 -0.578 -10.779 1.00 84.75 239 LEU A O 1
ATOM 1922 N N . THR A 1 240 ? 14.971 -0.580 -8.548 1.00 81.06 240 THR A N 1
ATOM 1923 C CA . THR A 1 240 ? 16.055 0.382 -8.278 1.00 81.06 240 THR A CA 1
ATOM 1924 C C . THR A 1 240 ? 17.395 -0.268 -7.949 1.00 81.06 240 THR A C 1
ATOM 1926 O O . THR A 1 240 ? 18.425 0.390 -8.083 1.00 81.06 240 THR A O 1
ATOM 1929 N N . GLY A 1 241 ? 17.382 -1.518 -7.486 1.00 76.19 241 GLY A N 1
ATOM 1930 C CA . GLY A 1 241 ? 18.549 -2.234 -6.974 1.00 76.19 241 GLY A CA 1
ATOM 1931 C C . GLY A 1 241 ? 19.190 -3.198 -7.969 1.00 76.19 241 GLY A C 1
ATOM 1932 O O . GLY A 1 241 ? 20.282 -3.680 -7.691 1.00 76.19 241 GLY A O 1
ATOM 1933 N N . THR A 1 242 ? 18.547 -3.468 -9.109 1.00 83.75 242 THR A N 1
ATOM 1934 C CA . THR A 1 242 ? 19.035 -4.393 -10.143 1.00 83.75 242 THR A CA 1
ATOM 1935 C C . THR A 1 242 ? 19.628 -3.611 -11.326 1.00 83.75 242 THR A C 1
ATOM 1937 O O . THR A 1 242 ? 18.865 -3.039 -12.113 1.00 83.75 242 THR A O 1
ATOM 1940 N N . PRO A 1 243 ? 20.968 -3.554 -11.486 1.00 81.12 243 PRO A N 1
ATOM 1941 C CA . PRO A 1 243 ? 21.617 -2.792 -12.558 1.00 81.12 243 PRO A CA 1
ATOM 1942 C C . PRO A 1 243 ? 21.149 -3.180 -13.965 1.00 81.12 243 PRO A C 1
ATOM 1944 O O . PRO A 1 243 ? 21.024 -2.322 -14.833 1.00 81.12 243 PRO A O 1
ATOM 1947 N N . GLU A 1 244 ? 20.817 -4.452 -14.180 1.00 86.19 244 GLU A N 1
ATOM 1948 C CA . GLU A 1 244 ? 20.347 -5.010 -15.453 1.00 86.19 244 GLU A CA 1
ATOM 1949 C C . GLU A 1 244 ? 18.975 -4.464 -15.875 1.00 86.19 244 GLU A C 1
ATOM 1951 O O . GLU A 1 244 ? 18.556 -4.628 -17.022 1.00 86.19 244 GLU A O 1
ATOM 1956 N N . TYR A 1 245 ? 18.238 -3.834 -14.957 1.00 86.62 245 TYR A N 1
ATOM 1957 C CA . TYR A 1 245 ? 16.951 -3.209 -15.257 1.00 86.62 245 TYR A CA 1
ATOM 1958 C C . TYR A 1 245 ? 17.102 -1.770 -15.764 1.00 86.62 245 TYR A C 1
ATOM 1960 O O . TYR A 1 245 ? 16.125 -1.194 -16.264 1.00 86.62 245 TYR A O 1
ATOM 1968 N N . LEU A 1 246 ? 18.309 -1.207 -15.659 1.00 86.31 246 LEU A N 1
ATOM 1969 C CA . LEU A 1 246 ? 18.623 0.162 -16.032 1.00 86.31 246 LEU A CA 1
ATOM 1970 C C . LEU A 1 246 ? 19.102 0.248 -17.483 1.00 86.31 246 LEU A C 1
ATOM 1972 O O . LEU A 1 246 ? 19.899 -0.558 -17.954 1.00 86.31 246 LEU A O 1
ATOM 1976 N N . ALA A 1 247 ? 18.650 1.286 -18.176 1.00 85.81 247 ALA A N 1
ATOM 1977 C CA . ALA A 1 247 ? 19.169 1.697 -19.471 1.00 85.81 247 ALA A CA 1
ATOM 1978 C C . ALA A 1 247 ? 19.565 3.181 -19.422 1.00 85.81 247 ALA A C 1
ATOM 1980 O O . ALA A 1 247 ? 18.987 3.940 -18.634 1.00 85.81 247 ALA A O 1
ATOM 1981 N N . PRO A 1 248 ? 20.530 3.627 -20.247 1.00 85.69 248 PRO A N 1
ATOM 1982 C CA . PRO A 1 248 ? 20.831 5.047 -20.382 1.00 85.69 248 PRO A CA 1
ATOM 1983 C C . PRO A 1 248 ? 19.583 5.832 -20.792 1.00 85.69 248 PRO A C 1
ATOM 1985 O O . PRO A 1 248 ? 18.871 5.438 -21.717 1.00 85.69 248 PRO A O 1
ATOM 1988 N N . ASN A 1 249 ? 19.321 6.952 -20.119 1.00 79.25 249 ASN A N 1
ATOM 1989 C CA . ASN A 1 249 ? 18.268 7.867 -20.536 1.00 79.25 249 ASN A CA 1
ATOM 1990 C C . ASN A 1 249 ? 18.707 8.571 -21.838 1.00 79.25 249 ASN A C 1
ATOM 1992 O O . ASN A 1 249 ? 19.743 9.238 -21.832 1.00 79.25 249 ASN A O 1
ATOM 1996 N N . PRO A 1 250 ? 17.948 8.474 -22.948 1.00 75.56 250 PRO A N 1
ATOM 1997 C CA . PRO A 1 250 ? 18.314 9.121 -24.209 1.00 75.56 250 PRO A CA 1
ATOM 1998 C C . PRO A 1 250 ? 18.169 10.652 -24.176 1.00 75.56 250 PRO A C 1
ATOM 2000 O O . PRO A 1 250 ? 18.604 11.327 -25.109 1.00 75.56 250 PRO A O 1
ATOM 2003 N N . ARG A 1 251 ? 17.513 11.212 -23.152 1.00 72.69 251 ARG A N 1
ATOM 2004 C CA . ARG A 1 251 ? 17.291 12.656 -22.977 1.00 72.69 251 ARG A CA 1
ATOM 2005 C C . ARG A 1 251 ? 17.423 13.053 -21.499 1.00 72.69 251 ARG A C 1
ATOM 2007 O O . ARG A 1 251 ? 16.418 13.419 -20.891 1.00 72.69 251 ARG A O 1
ATOM 2014 N N . PRO A 1 252 ? 18.629 12.976 -20.913 1.00 69.06 252 PRO A N 1
ATOM 2015 C CA . PRO A 1 252 ? 18.824 13.318 -19.513 1.00 69.06 252 PRO A CA 1
ATOM 2016 C C . PRO A 1 252 ? 18.645 14.826 -19.315 1.00 69.06 252 PRO A C 1
ATOM 2018 O O . PRO A 1 252 ? 19.283 15.628 -19.998 1.00 69.06 252 PRO A O 1
ATOM 2021 N N . LEU A 1 253 ? 17.798 15.217 -18.365 1.00 63.62 253 LEU A N 1
ATOM 2022 C CA . LEU A 1 253 ? 17.608 16.627 -17.995 1.00 63.62 253 LEU A CA 1
ATOM 2023 C C . LEU A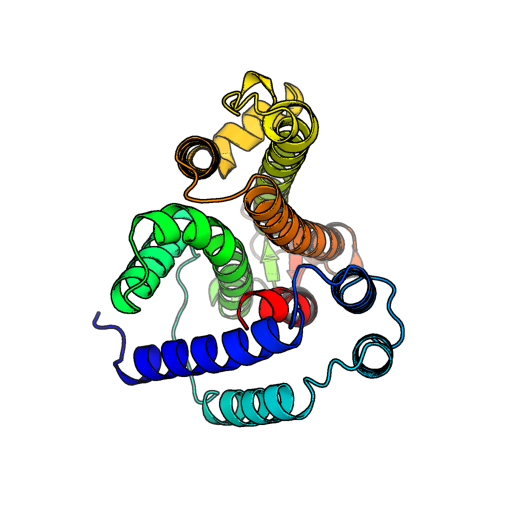 1 253 ? 18.538 17.080 -16.855 1.00 63.62 253 LEU A C 1
ATOM 2025 O O . LEU A 1 253 ? 18.574 18.260 -16.515 1.00 63.62 253 LEU A O 1
ATOM 2029 N N . GLY A 1 254 ? 19.310 16.158 -16.272 1.00 61.28 254 GLY A N 1
ATOM 2030 C CA . GLY A 1 254 ? 20.248 16.431 -15.186 1.00 61.28 254 GLY A CA 1
ATOM 2031 C C . GLY A 1 254 ? 21.087 15.211 -14.799 1.00 61.28 254 GLY A C 1
ATOM 2032 O O . GLY A 1 254 ? 20.932 14.120 -15.344 1.00 61.28 254 GLY A O 1
ATOM 2033 N N . VAL A 1 255 ? 21.995 15.394 -13.835 1.00 56.34 255 VAL A N 1
ATOM 2034 C CA . VAL A 1 255 ? 22.927 14.343 -13.373 1.00 56.34 255 VAL A CA 1
ATOM 2035 C C . VAL A 1 255 ? 22.198 13.166 -12.714 1.00 56.34 255 VAL A C 1
ATOM 2037 O O . VAL A 1 255 ? 22.668 12.033 -12.801 1.00 56.34 255 VAL A O 1
ATOM 2040 N N . SER A 1 256 ? 21.051 13.420 -12.086 1.00 53.66 256 SER A N 1
ATOM 2041 C CA . SER A 1 256 ? 20.235 12.401 -11.421 1.00 53.66 256 SER A CA 1
ATOM 2042 C C . SER A 1 256 ? 19.356 11.597 -12.399 1.00 53.66 256 SER A C 1
ATOM 2044 O O . SER A 1 256 ? 19.060 10.431 -12.152 1.00 53.66 256 SER A O 1
ATOM 2046 N N . ASP A 1 257 ? 19.078 12.152 -13.584 1.00 67.94 257 ASP A N 1
ATOM 2047 C CA . ASP A 1 257 ? 18.187 11.598 -14.616 1.00 67.94 257 ASP A CA 1
ATOM 2048 C C . ASP A 1 257 ? 18.934 10.776 -15.691 1.00 67.94 257 ASP A C 1
ATOM 2050 O O . ASP A 1 257 ? 18.495 10.627 -16.829 1.00 67.94 257 ASP A O 1
ATOM 2054 N N . ARG A 1 258 ? 20.121 10.252 -15.360 1.00 78.25 258 ARG A N 1
ATOM 2055 C CA . ARG A 1 258 ? 20.988 9.536 -16.320 1.00 78.25 258 ARG A CA 1
ATOM 2056 C C . ARG A 1 258 ? 20.454 8.172 -16.747 1.00 78.25 258 ARG A C 1
ATOM 2058 O O . ARG A 1 258 ? 20.879 7.657 -17.780 1.00 78.25 258 ARG A O 1
ATOM 2065 N N . TYR A 1 259 ? 19.551 7.590 -15.966 1.00 86.31 259 TYR A N 1
ATOM 2066 C CA . TYR A 1 259 ? 19.070 6.230 -16.171 1.00 86.31 259 TYR A CA 1
ATOM 2067 C C . TYR A 1 259 ? 17.552 6.165 -16.159 1.00 86.31 259 TYR A C 1
ATOM 2069 O O . TYR A 1 259 ? 16.879 6.860 -15.396 1.00 86.31 259 TYR A O 1
ATOM 2077 N N . VAL A 1 260 ? 17.031 5.254 -16.970 1.00 83.94 260 VAL A N 1
ATOM 2078 C CA . VAL A 1 260 ? 15.638 4.828 -16.934 1.00 83.94 260 VAL A CA 1
ATOM 2079 C C . VAL A 1 260 ? 15.566 3.364 -16.528 1.00 83.94 260 VAL A C 1
ATOM 2081 O O . VAL A 1 260 ? 16.421 2.564 -16.900 1.00 83.94 260 VAL A O 1
ATOM 2084 N N . VAL A 1 261 ? 14.520 2.997 -15.800 1.00 88.25 261 VAL A N 1
ATOM 2085 C CA . VAL A 1 261 ? 14.128 1.602 -15.617 1.00 88.25 261 VAL A CA 1
ATOM 2086 C C . VAL A 1 261 ? 13.290 1.195 -16.820 1.00 88.25 261 VAL A C 1
ATOM 2088 O O . VAL A 1 261 ? 12.277 1.832 -17.122 1.00 88.25 261 VAL A O 1
ATOM 2091 N N . THR A 1 262 ? 13.715 0.161 -17.539 1.00 91.62 262 THR A N 1
ATOM 2092 C CA . THR A 1 262 ? 13.074 -0.222 -18.807 1.00 91.62 262 THR A CA 1
ATOM 2093 C C . THR A 1 262 ? 11.593 -0.577 -18.627 1.00 91.62 262 THR A C 1
ATOM 2095 O O . THR A 1 262 ? 11.181 -1.167 -17.624 1.00 91.62 262 THR A O 1
ATOM 2098 N N . LEU A 1 263 ? 10.763 -0.233 -19.621 1.00 90.00 263 LEU A N 1
ATOM 2099 C CA . LEU A 1 263 ? 9.311 -0.462 -19.541 1.00 90.00 263 LEU A CA 1
ATOM 2100 C C . LEU A 1 263 ? 8.929 -1.941 -19.394 1.00 90.00 263 LEU A C 1
ATOM 2102 O O . LEU A 1 263 ? 7.907 -2.239 -18.778 1.00 90.00 263 LEU A O 1
ATOM 2106 N N . ASP A 1 264 ? 9.734 -2.850 -19.948 1.00 92.31 264 ASP A N 1
ATOM 2107 C CA . ASP A 1 264 ? 9.569 -4.298 -19.778 1.00 92.31 264 ASP A CA 1
ATOM 2108 C C . ASP A 1 264 ? 9.632 -4.690 -18.296 1.00 92.31 264 ASP A C 1
ATOM 2110 O O . ASP A 1 264 ? 8.738 -5.363 -17.782 1.00 92.31 264 ASP A O 1
ATOM 2114 N N . LYS A 1 265 ? 10.633 -4.182 -17.569 1.00 93.25 265 LYS A N 1
ATOM 2115 C CA . LYS A 1 265 ? 10.818 -4.487 -16.146 1.00 93.25 265 LYS A CA 1
ATOM 2116 C C . LYS A 1 265 ? 9.755 -3.838 -15.279 1.00 93.25 265 LYS A C 1
ATOM 2118 O O . LYS A 1 265 ? 9.212 -4.501 -14.399 1.00 93.25 265 LYS A O 1
ATOM 2123 N N . VAL A 1 266 ? 9.373 -2.597 -15.583 1.00 89.62 266 VAL A N 1
ATOM 2124 C CA . VAL A 1 266 ? 8.244 -1.934 -14.911 1.00 89.62 266 VAL A CA 1
ATOM 2125 C C . VAL A 1 266 ? 6.949 -2.727 -15.109 1.00 89.62 266 VAL A C 1
ATOM 2127 O O . VAL A 1 266 ? 6.200 -2.903 -14.152 1.00 89.62 266 VAL A O 1
ATOM 2130 N N . ARG A 1 267 ? 6.698 -3.262 -16.312 1.00 90.94 267 ARG A N 1
ATOM 2131 C CA . ARG A 1 267 ? 5.526 -4.105 -16.590 1.00 90.94 267 ARG A CA 1
ATOM 2132 C C . ARG A 1 267 ? 5.579 -5.432 -15.838 1.00 90.94 267 ARG A C 1
ATOM 2134 O O . ARG A 1 267 ? 4.592 -5.790 -15.211 1.00 90.94 267 ARG A O 1
ATOM 2141 N N . LYS A 1 268 ? 6.718 -6.127 -15.850 1.00 90.62 268 LYS A N 1
ATOM 2142 C CA . LYS A 1 268 ? 6.888 -7.402 -15.136 1.00 90.62 268 LYS A CA 1
ATOM 2143 C C . LYS A 1 268 ? 6.667 -7.241 -13.629 1.00 90.62 268 LYS A C 1
ATOM 2145 O O . LYS A 1 268 ? 5.987 -8.054 -13.006 1.00 90.62 268 LYS A O 1
ATOM 2150 N N . ILE A 1 269 ? 7.197 -6.166 -13.046 1.00 87.81 269 ILE A N 1
ATOM 2151 C CA . ILE A 1 269 ? 6.964 -5.831 -11.639 1.00 87.81 269 ILE A CA 1
ATOM 2152 C C . ILE A 1 269 ? 5.514 -5.437 -11.388 1.00 87.81 269 ILE A C 1
ATOM 2154 O O . ILE A 1 269 ? 4.938 -5.881 -10.396 1.00 87.81 269 ILE A O 1
ATOM 2158 N N . HIS A 1 270 ? 4.897 -4.665 -12.285 1.00 87.81 270 HIS A N 1
ATOM 2159 C CA . HIS A 1 270 ? 3.472 -4.367 -12.185 1.00 87.81 270 HIS A CA 1
ATOM 2160 C C . HIS A 1 270 ? 2.647 -5.650 -12.173 1.00 87.81 270 HIS A C 1
ATOM 2162 O O . HIS A 1 270 ? 1.827 -5.803 -11.284 1.00 87.81 270 HIS A O 1
ATOM 2168 N N . GLU A 1 271 ? 2.891 -6.592 -13.083 1.00 84.75 271 GLU A N 1
ATOM 2169 C CA . GLU A 1 271 ? 2.187 -7.880 -13.149 1.00 84.75 271 GLU A CA 1
ATOM 2170 C C . GLU A 1 271 ? 2.361 -8.708 -11.868 1.00 84.75 271 GLU A C 1
ATOM 2172 O O . GLU A 1 271 ? 1.369 -9.209 -11.332 1.00 84.75 271 GLU A O 1
ATOM 2177 N N . LYS A 1 272 ? 3.586 -8.773 -11.331 1.00 83.38 272 LYS A N 1
ATOM 2178 C CA . LYS A 1 272 ? 3.895 -9.412 -10.040 1.00 83.38 272 LYS A CA 1
ATOM 2179 C C . LYS A 1 272 ? 3.110 -8.762 -8.896 1.00 83.38 272 LYS A C 1
ATOM 2181 O O . LYS A 1 272 ? 2.409 -9.448 -8.156 1.00 83.38 272 LYS A O 1
ATOM 2186 N N . LEU A 1 273 ? 3.157 -7.433 -8.799 1.00 76.19 273 LEU A N 1
ATOM 2187 C CA . LEU A 1 273 ? 2.414 -6.664 -7.799 1.00 76.19 273 LEU A CA 1
ATOM 2188 C C . LEU A 1 273 ? 0.907 -6.761 -7.984 1.00 76.19 273 LEU A C 1
ATOM 2190 O O . LEU A 1 273 ? 0.168 -6.719 -7.007 1.00 76.19 273 LEU A O 1
ATOM 2194 N N . ARG A 1 274 ? 0.431 -6.910 -9.219 1.00 71.25 274 ARG A N 1
ATOM 2195 C CA . ARG A 1 274 ? -0.992 -6.996 -9.531 1.00 71.25 274 ARG A CA 1
ATOM 2196 C C . ARG A 1 274 ? -1.624 -8.220 -8.896 1.00 71.25 274 ARG A C 1
ATOM 2198 O O . ARG A 1 274 ? -2.789 -8.147 -8.535 1.00 71.25 274 ARG A O 1
ATOM 2205 N N . GLY A 1 275 ? -0.876 -9.314 -8.733 1.00 64.50 275 GLY A N 1
ATOM 2206 C CA . GLY A 1 275 ? -1.316 -10.470 -7.952 1.00 64.50 275 GLY A CA 1
ATOM 2207 C C . GLY A 1 275 ? -1.678 -10.077 -6.518 1.00 64.50 275 GLY A C 1
ATOM 2208 O O . GLY A 1 275 ? -2.788 -10.348 -6.074 1.00 64.50 275 GLY A O 1
ATOM 2209 N N . THR A 1 276 ? -0.792 -9.341 -5.846 1.00 61.03 276 THR A N 1
ATOM 2210 C CA . THR A 1 276 ? -0.985 -8.840 -4.477 1.00 61.03 276 THR A CA 1
ATOM 2211 C C . THR A 1 276 ? -2.053 -7.748 -4.389 1.00 61.03 276 THR A C 1
ATOM 2213 O O . THR A 1 276 ? -2.929 -7.810 -3.536 1.00 61.03 276 THR A O 1
ATOM 2216 N N . LEU A 1 277 ? -2.030 -6.760 -5.288 1.00 55.16 277 LEU A N 1
ATOM 2217 C CA . LEU A 1 277 ? -2.998 -5.657 -5.316 1.00 55.16 277 LEU A CA 1
ATOM 2218 C C . LEU A 1 277 ? -4.413 -6.164 -5.599 1.00 55.16 277 LEU A C 1
ATOM 2220 O O . LEU A 1 277 ? -5.379 -5.641 -5.054 1.00 55.16 277 LEU A O 1
ATOM 2224 N N . ARG A 1 278 ? -4.543 -7.225 -6.404 1.00 56.78 278 ARG A N 1
ATOM 2225 C CA . ARG A 1 278 ? -5.821 -7.899 -6.620 1.00 56.78 278 ARG A CA 1
ATOM 2226 C C . ARG A 1 278 ? -6.366 -8.517 -5.342 1.00 56.78 278 ARG A C 1
ATOM 2228 O O . ARG A 1 278 ? -7.565 -8.519 -5.219 1.00 56.78 278 ARG A O 1
ATOM 2235 N N . ILE A 1 279 ? -5.574 -8.962 -4.372 1.00 49.44 279 ILE A N 1
ATOM 2236 C CA . ILE A 1 279 ? -6.130 -9.482 -3.102 1.00 49.44 279 ILE A CA 1
ATOM 2237 C C . ILE A 1 279 ? -6.935 -8.398 -2.347 1.00 49.44 279 ILE A C 1
ATOM 2239 O O . ILE A 1 279 ? -7.807 -8.723 -1.559 1.00 49.44 279 ILE A O 1
ATOM 2243 N N . TYR A 1 280 ? -6.677 -7.117 -2.635 1.00 43.34 280 TYR A N 1
ATOM 2244 C CA . TYR A 1 280 ? -7.279 -5.954 -1.968 1.00 43.34 280 TYR A CA 1
ATOM 2245 C C . TYR A 1 280 ? -8.311 -5.205 -2.810 1.00 43.34 280 TYR A C 1
ATOM 2247 O O . TYR A 1 280 ? -9.110 -4.437 -2.281 1.00 43.34 280 TYR A O 1
ATOM 2255 N N . LEU A 1 281 ? -8.223 -5.357 -4.131 1.00 36.12 281 LEU A N 1
ATOM 2256 C CA . LEU A 1 281 ? -9.166 -4.807 -5.109 1.00 36.12 281 LEU A CA 1
ATOM 2257 C C . LEU A 1 281 ? -10.205 -5.846 -5.557 1.00 36.12 281 LEU A C 1
ATOM 2259 O O . LEU A 1 281 ? -11.081 -5.516 -6.357 1.00 36.12 281 LEU A O 1
ATOM 2263 N N . ARG A 1 282 ? -10.029 -7.095 -5.114 1.00 35.19 282 ARG A N 1
ATOM 2264 C CA . ARG A 1 282 ? -11.046 -8.135 -5.078 1.00 35.19 282 ARG A CA 1
ATOM 2265 C C . ARG A 1 282 ? -11.801 -7.898 -3.795 1.00 35.19 282 ARG A C 1
ATOM 2267 O O . ARG A 1 282 ? -11.374 -8.410 -2.746 1.00 35.19 282 ARG A O 1
#

Radius of gyration: 20.14 Å; Cα contacts (8 Å, |Δi|>4): 290; chains: 1; bounding box: 48×45×53 Å

Mean predicted aligned error: 13.64 Å